Protein AF-A0A9D3C3K1-F1 (afdb_monomer_lite)

pLDDT: mean 83.76, std 21.01, range [31.55, 98.88]

Secondary structure (DSSP, 8-state):
---------------------HHHHHHHHHHHHHHHHHHHHHHHHHHHHHHHHHHHHHHHHHHHHHHHHHHHHHHHHHHHHHHHHHHHHHHHHHHHHHHHHHHHHHHHHHHHHHHHHHHHHHHHHHHHHHHHHHHHHHHHHHHHHHHHHHHHHHHHHHHHHHHHHHHHHHHHH-TT-HHHHHHHHHHHHHHHHHHHHHHHHHHHHHHHHHHHHHS----------------------------

Foldseek 3Di:
DDDDDDDDDDDDDDDDDVPPPVVVVVVVVVVVVVVVVVVVVVVVVVVVVVVVVVVVVVVVVVVVVVVVVVVVVVVVVVVVVVVVVVVVVVVVVVVVVVVVVVVVVVVVVVVVVVVVVVVVVVVVVVVVVVVVVVVVVVVVVVVVVVVVVVVVVVVVVVVVVVVVVVLVVVQVVDCCRPVNVVVVVVVVVVVVVVVVVVVVVVVVVVVVVVVVVVPDDDDDDDDDDDDDDDDDDDDDDDDDDDD

Radius of gyration: 91.56 Å; chains: 1; bounding box: 226×46×204 Å

Sequence (243 aa):
MSHLKKQADEKKEVPETPEFSLTKAVEDISQHGFAQAETLKEQEDTLSSLQATLSDVVKKREAVEGELRSKEREFLLCQGQMEHLEKQSKVLHDRCVSITMSKSELQGLIREEEENARKVKAKLDTYRSKMKAHREAVLFADSQTEAHKQLEEKKMQIQMLKQMKEQLKKDLEDPNGATQQMAKNEIDALKMKIFERKLSIAERREQLKAEYSKQAPRCHRQAPLLPGEQSPGPPQADAGGRL

Organism: Nothobranchius furzeri (NCBI:txid105023)

Structure (mmCIF, N/CA/C/O backbone):
data_AF-A0A9D3C3K1-F1
#
_entry.id   AF-A0A9D3C3K1-F1
#
loop_
_atom_site.group_PDB
_atom_site.id
_atom_site.type_symbol
_atom_site.label_atom_id
_atom_site.label_alt_id
_atom_site.label_comp_id
_atom_site.label_asym_id
_atom_site.label_entity_id
_atom_site.label_seq_id
_atom_site.pdbx_PDB_ins_code
_atom_site.Cartn_x
_atom_site.Cartn_y
_atom_site.Cartn_z
_atom_site.occupancy
_atom_site.B_iso_or_equiv
_atom_site.auth_seq_id
_atom_site.auth_comp_id
_atom_site.auth_asym_id
_atom_site.auth_atom_id
_atom_site.pdbx_PDB_model_num
ATOM 1 N N . MET A 1 1 ? -109.727 -17.273 77.104 1.00 42.69 1 MET A N 1
ATOM 2 C CA . MET A 1 1 ? -110.216 -18.543 77.667 1.00 42.69 1 MET A CA 1
ATOM 3 C C . MET A 1 1 ? -109.529 -18.732 79.011 1.00 42.69 1 MET A C 1
ATOM 5 O O . MET A 1 1 ? -108.313 -18.790 79.034 1.00 42.69 1 MET A O 1
ATOM 9 N N . SER A 1 2 ? -110.192 -18.466 80.142 1.00 41.59 2 SER A N 1
ATOM 10 C CA . SER A 1 2 ? -111.042 -19.444 80.855 1.00 41.59 2 SER A CA 1
ATOM 11 C C . SER A 1 2 ? -110.298 -20.772 81.054 1.00 41.59 2 SER A C 1
ATOM 13 O O . SER A 1 2 ? -109.915 -21.387 80.073 1.00 41.59 2 SER A O 1
ATOM 15 N N . HIS A 1 3 ? -110.091 -21.320 82.244 1.00 39.91 3 HIS A N 1
ATOM 16 C CA . HIS A 1 3 ? -110.637 -21.029 83.558 1.00 39.91 3 HIS A CA 1
ATOM 17 C C . HIS A 1 3 ? -109.892 -21.927 84.565 1.00 39.91 3 HIS A C 1
ATOM 19 O O . HIS A 1 3 ? -109.605 -23.073 84.252 1.00 39.91 3 HIS A O 1
ATOM 25 N N . LEU A 1 4 ? -109.675 -21.391 85.771 1.00 45.09 4 LEU A N 1
ATOM 26 C CA . LEU A 1 4 ? -109.992 -22.012 87.068 1.00 45.09 4 LEU A CA 1
ATOM 27 C C . LEU A 1 4 ? -109.362 -23.392 87.382 1.00 45.09 4 LEU A C 1
ATOM 29 O O . LEU A 1 4 ? -109.747 -24.403 86.818 1.00 45.09 4 LEU A O 1
ATOM 33 N N . LYS A 1 5 ? -108.465 -23.455 88.382 1.00 45.66 5 LYS A N 1
ATOM 34 C CA . LYS A 1 5 ? -108.785 -23.669 89.827 1.00 45.66 5 LYS A CA 1
ATOM 35 C C . LYS A 1 5 ? -108.421 -25.135 90.160 1.00 45.66 5 LYS A C 1
ATOM 37 O O . LYS A 1 5 ? -108.736 -26.017 89.384 1.00 45.66 5 LYS A O 1
ATOM 42 N N . LYS A 1 6 ? -107.759 -25.478 91.267 1.00 47.03 6 LYS A N 1
ATOM 43 C CA . LYS A 1 6 ? -108.168 -25.172 92.640 1.00 47.03 6 LYS A CA 1
ATOM 44 C C . LYS A 1 6 ? -107.174 -25.786 93.652 1.00 47.03 6 LYS A C 1
ATOM 46 O O . LYS A 1 6 ? -106.710 -26.888 93.409 1.00 47.03 6 LYS A O 1
ATOM 51 N N . GLN A 1 7 ? -107.015 -25.077 94.779 1.00 38.41 7 GLN A N 1
ATOM 52 C CA . GLN A 1 7 ? -106.726 -25.522 96.164 1.00 38.41 7 GLN A CA 1
ATOM 53 C C . GLN A 1 7 ? -105.412 -26.283 96.424 1.00 38.41 7 GLN A C 1
ATOM 55 O O . GLN A 1 7 ? -105.201 -27.356 95.886 1.00 38.41 7 GLN A O 1
ATOM 60 N N . ALA A 1 8 ? -104.438 -25.723 97.151 1.00 42.94 8 ALA A N 1
ATOM 61 C CA . ALA A 1 8 ? -104.435 -25.311 98.567 1.00 42.94 8 ALA A CA 1
ATOM 62 C C . ALA A 1 8 ? -104.622 -26.495 99.525 1.00 42.94 8 ALA A C 1
ATOM 64 O O . ALA A 1 8 ? -105.753 -26.908 99.766 1.00 42.94 8 ALA A O 1
ATOM 65 N N . ASP A 1 9 ? -103.512 -26.963 100.097 1.00 41.56 9 ASP A N 1
ATOM 66 C CA . ASP A 1 9 ? -103.500 -27.460 101.468 1.00 41.56 9 ASP A CA 1
ATOM 67 C C . ASP A 1 9 ? -102.152 -27.120 102.120 1.00 41.56 9 ASP A C 1
ATOM 69 O O . ASP A 1 9 ? -101.079 -27.344 101.557 1.00 41.56 9 ASP A O 1
ATOM 73 N N . GLU A 1 10 ? -102.245 -26.474 103.273 1.00 42.19 10 GLU A N 1
ATOM 74 C CA . GLU A 1 10 ? -101.167 -25.849 104.024 1.00 42.19 10 GLU A CA 1
ATOM 75 C C . GLU A 1 10 ? -100.937 -26.721 105.262 1.00 42.19 10 GLU A C 1
ATOM 77 O O . GLU A 1 10 ? -101.751 -26.740 106.185 1.00 42.19 10 GLU A O 1
ATOM 82 N N . LYS A 1 11 ? -99.823 -27.460 105.293 1.00 41.56 11 LYS A N 1
ATOM 83 C CA . LYS A 1 11 ? -99.272 -28.031 106.527 1.00 41.56 11 LYS A CA 1
ATOM 84 C C . LYS A 1 11 ? -97.899 -27.425 106.769 1.00 41.56 11 LYS A C 1
ATOM 86 O O . LYS A 1 11 ? -96.989 -27.541 105.957 1.00 41.56 11 LYS A O 1
ATOM 91 N N . LYS A 1 12 ? -97.818 -26.717 107.887 1.00 43.25 12 LYS A N 1
ATOM 92 C CA . LYS A 1 12 ? -96.718 -25.875 108.332 1.00 43.25 12 LYS A CA 1
ATOM 93 C C . LYS A 1 12 ? -95.810 -26.694 109.253 1.00 43.25 12 LYS A C 1
ATOM 95 O O . LYS A 1 12 ? -96.257 -27.064 110.332 1.00 43.25 12 LYS A O 1
ATOM 100 N N . GLU A 1 13 ? -94.561 -26.918 108.848 1.00 36.44 13 GLU A N 1
ATOM 101 C CA . GLU A 1 13 ? -93.429 -27.232 109.739 1.00 36.44 13 GLU A CA 1
ATOM 102 C C . GLU A 1 13 ? -92.099 -26.826 109.045 1.00 36.44 13 GLU A C 1
ATOM 104 O O . GLU A 1 13 ? -91.569 -27.541 108.210 1.00 36.44 13 GLU A O 1
ATOM 109 N N . VAL A 1 14 ? -91.709 -25.556 109.248 1.00 40.25 14 VAL A N 1
ATOM 110 C CA . VAL A 1 14 ? -90.368 -24.982 109.566 1.00 40.25 14 VAL A CA 1
ATOM 111 C C . VAL A 1 14 ? -89.099 -25.807 109.201 1.00 40.25 14 VAL A C 1
ATOM 113 O O . VAL A 1 14 ? -89.049 -26.969 109.578 1.00 40.25 14 VAL A O 1
ATOM 116 N N . PRO A 1 15 ? -87.955 -25.211 108.772 1.00 47.12 15 PRO A N 1
ATOM 117 C CA . PRO A 1 15 ? -87.681 -24.109 107.834 1.00 47.12 15 PRO A CA 1
ATOM 118 C C . PRO A 1 15 ? -86.502 -24.451 106.869 1.00 47.12 15 PRO A C 1
ATOM 120 O O . PRO A 1 15 ? -85.412 -24.768 107.322 1.00 47.12 15 PRO A O 1
ATOM 123 N N . GLU A 1 16 ? -86.611 -24.264 105.555 1.00 38.38 16 GLU A N 1
ATOM 124 C CA . GLU A 1 16 ? -85.397 -24.169 104.721 1.00 38.38 16 GLU A CA 1
ATOM 125 C C . GLU A 1 16 ? -85.409 -22.822 104.015 1.00 38.38 16 GLU A C 1
ATOM 127 O O . GLU A 1 16 ? -85.974 -22.615 102.942 1.00 38.38 16 GLU A O 1
ATOM 132 N N . THR A 1 17 ? -84.798 -21.855 104.699 1.00 40.69 17 THR A N 1
ATOM 133 C CA . THR A 1 17 ? -84.107 -20.747 104.043 1.00 40.69 17 THR A CA 1
ATOM 134 C C . THR A 1 17 ? -83.402 -21.279 102.794 1.00 40.69 17 THR A C 1
ATOM 136 O O . THR A 1 17 ? -82.886 -22.395 102.861 1.00 40.69 17 THR A O 1
ATOM 139 N N . PRO A 1 18 ? -83.298 -20.533 101.679 1.00 48.81 18 PRO A N 1
ATOM 140 C CA . PRO A 1 18 ? -82.234 -20.820 100.734 1.00 48.81 18 PRO A CA 1
ATOM 141 C C . PRO A 1 18 ? -80.937 -20.661 101.528 1.00 48.81 18 PRO A C 1
ATOM 143 O O . PRO A 1 18 ? -80.453 -19.547 101.732 1.00 48.81 18 PRO A O 1
ATOM 146 N N . GLU A 1 19 ? -80.453 -21.764 102.095 1.00 46.78 19 GLU A N 1
ATOM 147 C CA . GLU A 1 19 ? -79.167 -21.835 102.741 1.00 46.78 19 GLU A CA 1
ATOM 148 C C . GLU A 1 19 ? -78.198 -21.545 101.608 1.00 46.78 19 GLU A C 1
ATOM 150 O O . G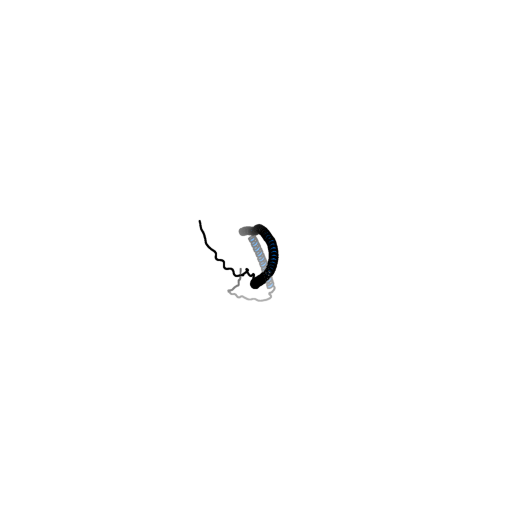LU A 1 19 ? -77.854 -22.405 100.796 1.00 46.78 19 GLU A O 1
ATOM 155 N N . PHE A 1 20 ? -77.778 -20.284 101.524 1.00 55.50 20 PHE A N 1
ATOM 156 C CA . PHE A 1 20 ? -76.442 -19.963 101.075 1.00 55.50 20 PHE A CA 1
ATOM 157 C C . PHE A 1 20 ? -75.505 -20.752 101.990 1.00 55.50 20 PHE A C 1
ATOM 159 O O . PHE A 1 20 ? -75.029 -20.261 103.011 1.00 55.50 20 PHE A O 1
ATOM 166 N N . SER A 1 21 ? -75.327 -22.029 101.655 1.00 68.81 21 SER A N 1
ATOM 167 C CA . SER A 1 21 ? -74.398 -22.913 102.316 1.00 68.81 21 SER A CA 1
ATOM 168 C C . SER A 1 21 ? -73.032 -22.362 101.968 1.00 68.81 21 SER A C 1
ATOM 170 O O . SER A 1 21 ? -72.590 -22.428 100.818 1.00 68.81 21 SER A O 1
ATOM 172 N N . LEU A 1 22 ? -72.405 -21.746 102.965 1.00 79.69 22 LEU A N 1
ATOM 173 C CA . LEU A 1 22 ? -71.093 -21.120 102.859 1.00 79.69 22 LEU A CA 1
ATOM 174 C C . LEU A 1 22 ? -70.098 -22.055 102.150 1.00 79.69 22 LEU A C 1
ATOM 176 O O . LEU A 1 22 ? -69.317 -21.619 101.315 1.00 79.69 22 LEU A O 1
ATOM 180 N N . THR A 1 23 ? -70.206 -23.355 102.423 1.00 82.31 23 THR A N 1
ATOM 181 C CA . THR A 1 23 ? -69.451 -24.448 101.809 1.00 82.31 23 THR A CA 1
ATOM 182 C C . THR A 1 23 ? -69.551 -24.487 100.284 1.00 82.31 23 THR A C 1
ATOM 184 O O . THR A 1 23 ? -68.516 -24.497 99.631 1.00 82.31 23 THR A O 1
ATOM 187 N N . LYS A 1 24 ? -70.755 -24.427 99.700 1.00 85.00 24 LYS A N 1
ATOM 188 C CA . LYS A 1 24 ? -70.936 -24.487 98.239 1.00 85.00 24 LYS A CA 1
ATOM 189 C C . LYS A 1 24 ? -70.407 -23.232 97.541 1.00 85.00 24 LYS A C 1
ATOM 191 O O . LYS A 1 24 ? -69.730 -23.330 96.527 1.00 85.00 24 LYS A O 1
ATOM 196 N N . ALA A 1 25 ? -70.658 -22.055 98.118 1.00 85.75 25 ALA A N 1
ATOM 197 C CA . ALA A 1 25 ? -70.127 -20.799 97.588 1.00 85.75 25 ALA A CA 1
ATOM 198 C C . ALA A 1 25 ? -68.588 -20.758 97.641 1.00 85.75 25 ALA A C 1
ATOM 200 O O . ALA A 1 25 ? -67.954 -20.275 96.709 1.00 85.75 25 ALA A O 1
ATOM 201 N N . VAL A 1 26 ? -67.979 -21.290 98.707 1.00 87.12 26 VAL A N 1
ATOM 202 C CA . VAL A 1 26 ? -66.517 -21.422 98.828 1.00 87.12 26 VAL A CA 1
ATOM 203 C C . VAL A 1 26 ? -65.955 -22.405 97.796 1.00 87.12 26 VAL A C 1
ATOM 205 O O . VAL A 1 26 ? -64.906 -22.136 97.214 1.00 87.12 26 VAL A O 1
ATOM 208 N N . GLU A 1 27 ? -66.648 -23.511 97.533 1.00 89.50 27 GLU A N 1
ATOM 209 C CA . GLU A 1 27 ? -66.246 -24.523 96.551 1.00 89.50 27 GLU A CA 1
ATOM 210 C C . GLU A 1 27 ? -66.324 -23.986 95.111 1.00 89.50 27 GLU A C 1
ATOM 212 O O . GLU A 1 27 ? -65.353 -24.107 94.364 1.00 89.50 27 GLU A O 1
ATOM 217 N N . ASP A 1 28 ? -67.407 -23.283 94.760 1.00 89.31 28 ASP A N 1
ATOM 218 C CA . ASP A 1 28 ? -67.570 -22.603 93.466 1.00 89.31 28 ASP A CA 1
ATOM 219 C C . ASP A 1 28 ? -66.501 -21.510 93.266 1.00 89.31 28 ASP A C 1
ATOM 221 O O . ASP A 1 28 ? -65.896 -21.415 92.196 1.00 89.31 28 ASP A O 1
ATOM 225 N N . ILE A 1 29 ? -66.206 -20.712 94.304 1.00 90.88 29 ILE A N 1
ATOM 226 C CA . ILE A 1 29 ? -65.121 -19.713 94.276 1.00 90.88 29 ILE A CA 1
ATOM 227 C C . ILE A 1 29 ? -63.758 -20.394 94.098 1.00 90.88 29 ILE A C 1
ATOM 229 O O . ILE A 1 29 ? -62.917 -19.890 93.354 1.00 90.88 29 ILE A O 1
ATOM 233 N N . SER A 1 30 ? -63.526 -21.537 94.749 1.00 90.38 30 SER A N 1
ATOM 234 C CA . SER A 1 30 ? -62.272 -22.284 94.632 1.00 90.38 30 SER A CA 1
ATOM 235 C C . SER A 1 30 ? -62.087 -22.877 93.234 1.00 90.38 30 SER A C 1
ATOM 237 O O . SER A 1 30 ? -61.010 -22.723 92.660 1.00 90.38 30 SER A O 1
ATOM 239 N N . GLN A 1 31 ? -63.127 -23.488 92.659 1.00 92.31 31 GLN A N 1
ATOM 240 C CA . GLN A 1 31 ? -63.105 -24.020 91.292 1.00 92.31 31 GLN A CA 1
ATOM 241 C C . GLN A 1 31 ? -62.931 -22.907 90.257 1.00 92.31 31 GLN A C 1
ATOM 243 O O . GLN A 1 31 ? -62.101 -23.029 89.357 1.00 92.31 31 GLN A O 1
ATOM 248 N N . HIS A 1 32 ? -63.657 -21.797 90.413 1.00 93.12 32 HIS A N 1
ATOM 249 C CA . HIS A 1 32 ? -63.494 -20.620 89.565 1.00 93.12 32 HIS A CA 1
ATOM 250 C C . HIS A 1 32 ? -62.070 -20.055 89.665 1.00 93.12 32 HIS A C 1
ATOM 252 O O . HIS A 1 32 ? -61.453 -19.756 88.646 1.00 93.12 32 HIS A O 1
ATOM 258 N N . GLY A 1 33 ? -61.524 -19.934 90.879 1.00 93.19 33 GLY A N 1
ATOM 259 C CA . GLY A 1 33 ? -60.149 -19.488 91.103 1.00 93.19 33 GLY A CA 1
ATOM 260 C C . GLY A 1 33 ? -59.118 -20.414 90.454 1.00 93.19 33 GLY A C 1
ATOM 261 O O . GLY A 1 33 ? -58.162 -19.933 89.851 1.00 93.19 33 GLY A O 1
ATOM 262 N N . PHE A 1 34 ? -59.341 -21.730 90.512 1.00 93.75 34 PHE A N 1
ATOM 263 C CA . PHE A 1 34 ? -58.481 -22.718 89.863 1.00 93.75 34 PHE A CA 1
ATOM 264 C C . PHE A 1 34 ? -58.540 -22.615 88.332 1.00 93.75 34 PHE A C 1
ATOM 266 O O . PHE A 1 34 ? -57.497 -22.504 87.693 1.00 93.75 34 PHE A O 1
ATOM 273 N N . ALA A 1 35 ? -59.740 -22.560 87.744 1.00 93.56 35 ALA A N 1
ATOM 274 C CA . ALA A 1 35 ? -59.921 -22.396 86.300 1.00 93.56 35 ALA A CA 1
ATOM 275 C C . ALA A 1 35 ? -59.304 -21.083 85.789 1.00 93.56 35 ALA A C 1
ATOM 277 O O . ALA A 1 35 ? -58.671 -21.047 84.734 1.00 93.56 35 ALA A O 1
ATOM 278 N N . GLN A 1 36 ? -59.434 -19.999 86.558 1.00 94.62 36 GLN A N 1
ATOM 279 C CA . GLN A 1 36 ? -58.833 -18.711 86.226 1.00 94.62 36 GLN A CA 1
ATOM 280 C C . GLN A 1 36 ? -57.299 -18.754 86.304 1.00 94.62 36 GLN A C 1
ATOM 282 O O . GLN A 1 36 ? -56.636 -18.175 85.445 1.00 94.62 36 GLN A O 1
ATOM 287 N N . ALA A 1 37 ? -56.730 -19.463 87.285 1.00 94.00 37 ALA A N 1
ATOM 288 C CA . ALA A 1 37 ? -55.286 -19.665 87.400 1.00 94.00 37 ALA A CA 1
ATOM 289 C C . ALA A 1 37 ? -54.721 -20.521 86.253 1.00 94.00 37 ALA A C 1
ATOM 291 O O . ALA A 1 37 ? -53.666 -20.194 85.713 1.00 94.00 37 ALA A O 1
ATOM 292 N N . GLU A 1 38 ? -55.431 -21.577 85.847 1.00 95.44 38 GLU A N 1
ATOM 293 C CA . GLU A 1 38 ? -55.057 -22.406 84.695 1.00 95.44 38 GLU A CA 1
ATOM 294 C C . GLU A 1 38 ? -55.117 -21.600 83.389 1.00 95.44 38 GLU A C 1
ATOM 296 O O . GLU A 1 38 ? -54.144 -21.574 82.638 1.00 95.44 38 GLU A O 1
ATOM 301 N N . THR A 1 39 ? -56.188 -20.826 83.186 1.00 96.38 39 THR A N 1
ATOM 302 C CA . THR A 1 39 ? -56.326 -19.932 82.022 1.00 96.38 39 THR A CA 1
ATOM 303 C C . THR A 1 39 ? -55.209 -18.881 81.976 1.00 96.38 39 THR A C 1
ATOM 305 O O . THR A 1 39 ? -54.659 -18.601 80.913 1.00 96.38 39 THR A O 1
ATOM 308 N N . LEU A 1 40 ? -54.846 -18.287 83.121 1.00 96.69 40 LEU A N 1
ATOM 309 C CA . LEU A 1 40 ? -53.734 -17.332 83.204 1.00 96.69 40 LEU A CA 1
ATOM 310 C C . LEU A 1 40 ? -52.397 -17.980 82.838 1.00 96.69 40 LEU A C 1
ATOM 312 O O . LEU A 1 40 ? -51.603 -17.368 82.128 1.00 96.69 40 LEU A O 1
ATOM 316 N N . LYS A 1 41 ? -52.164 -19.220 83.275 1.00 96.69 41 LYS A N 1
ATOM 317 C CA . LYS A 1 41 ? -50.954 -19.971 82.933 1.00 96.69 41 LYS A CA 1
ATOM 318 C C . LYS A 1 41 ? -50.871 -20.263 81.432 1.00 96.69 41 LYS A C 1
ATOM 320 O O . LYS A 1 41 ? -49.827 -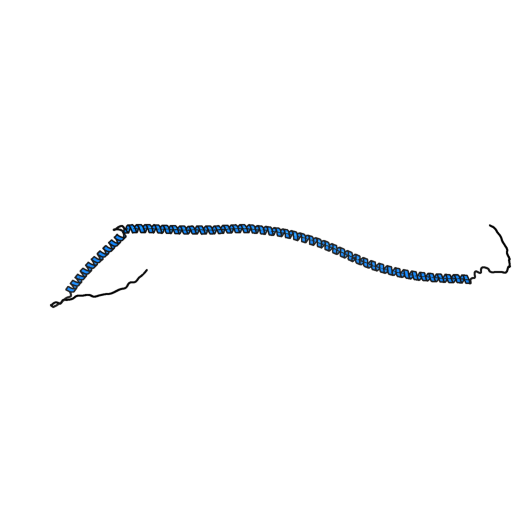20.041 80.828 1.00 96.69 41 LYS A O 1
ATOM 325 N N . GLU A 1 42 ? -51.970 -20.684 80.806 1.00 97.25 42 GLU A N 1
ATOM 326 C CA . GLU A 1 42 ? -52.030 -20.875 79.347 1.00 97.25 42 GLU A CA 1
ATOM 327 C C . GLU A 1 42 ? -51.769 -19.565 78.583 1.00 97.25 42 GLU A C 1
ATOM 329 O O . GLU A 1 42 ? -51.073 -19.541 77.563 1.00 97.25 42 GLU A O 1
ATOM 334 N N . GLN A 1 43 ? -52.291 -18.442 79.085 1.00 97.06 43 GLN A N 1
ATOM 335 C CA . GLN A 1 43 ? -52.011 -17.118 78.528 1.00 97.06 43 GLN A CA 1
ATOM 336 C C . GLN A 1 43 ? -50.533 -16.728 78.676 1.00 97.06 43 GLN A C 1
ATOM 338 O O . GLN A 1 43 ? -49.953 -16.153 77.756 1.00 97.06 43 GLN A O 1
ATOM 343 N N . GLU A 1 44 ? -49.896 -17.064 79.795 1.00 97.38 44 GLU A N 1
ATOM 344 C CA . GLU A 1 44 ? -48.470 -16.812 80.021 1.00 97.38 44 GLU A CA 1
ATOM 345 C C . GLU A 1 44 ? -47.578 -17.660 79.095 1.00 97.38 44 GLU A C 1
ATOM 347 O O . GLU A 1 44 ? -46.636 -17.140 78.484 1.00 97.38 44 GLU A O 1
ATOM 352 N N . ASP A 1 45 ? -47.918 -18.936 78.903 1.00 97.50 45 ASP A N 1
ATOM 353 C CA . ASP A 1 45 ? -47.219 -19.841 77.983 1.00 97.50 45 ASP A CA 1
ATOM 354 C C . ASP A 1 45 ? -47.359 -19.375 76.523 1.00 97.50 45 ASP A C 1
ATOM 356 O O . ASP A 1 45 ? -46.384 -19.342 75.761 1.00 97.50 45 ASP A O 1
ATOM 360 N N . THR A 1 46 ? -48.565 -18.955 76.124 1.00 97.69 46 THR A N 1
ATOM 361 C CA . THR A 1 46 ? -48.813 -18.418 74.776 1.00 97.69 46 THR A CA 1
ATOM 362 C C . THR A 1 46 ? -48.096 -17.089 74.548 1.00 97.69 46 THR A C 1
ATOM 364 O O . THR A 1 46 ? -47.484 -16.913 73.492 1.00 97.69 46 THR A O 1
ATOM 367 N N . LEU A 1 47 ? -48.084 -16.178 75.528 1.00 97.94 47 LEU A N 1
ATOM 368 C CA . LEU A 1 47 ? -47.305 -14.937 75.463 1.00 97.94 47 LEU A CA 1
ATOM 369 C C . LEU A 1 47 ? -45.807 -15.218 75.317 1.00 97.94 47 LEU A C 1
ATOM 371 O O . LEU A 1 47 ? -45.156 -14.627 74.454 1.00 97.94 47 LEU A O 1
ATOM 375 N N . SER A 1 48 ? -45.273 -16.160 76.096 1.00 97.88 48 SER A N 1
ATOM 376 C CA . SER A 1 48 ? -43.866 -16.568 76.026 1.00 97.88 48 SER A CA 1
ATOM 377 C C . SER A 1 48 ? -43.509 -17.143 74.651 1.00 97.88 48 SER A C 1
ATOM 379 O O . SER A 1 48 ? -42.484 -16.783 74.062 1.00 97.88 48 SER A O 1
ATOM 381 N N . SER A 1 49 ? -44.384 -17.985 74.090 1.00 98.25 49 SER A N 1
ATOM 382 C CA . SER A 1 49 ? -44.233 -18.539 72.740 1.00 98.25 49 SER A CA 1
ATOM 383 C C . SER A 1 49 ? -44.257 -17.452 71.660 1.00 98.25 49 SER A C 1
ATOM 385 O O . SER A 1 49 ? -43.376 -17.399 70.793 1.00 98.25 49 SER A O 1
ATOM 387 N N . LEU A 1 50 ? -45.214 -16.523 71.734 1.00 98.19 50 LEU A N 1
ATOM 388 C CA . LEU A 1 50 ? -45.310 -15.395 70.807 1.00 98.19 50 LEU A CA 1
ATOM 389 C C . LEU A 1 50 ? -44.078 -14.490 70.890 1.00 98.19 50 LEU A C 1
ATOM 391 O O . LEU A 1 50 ? -43.558 -14.075 69.854 1.00 98.19 50 LEU A O 1
ATOM 395 N N . GLN A 1 51 ? -43.565 -14.228 72.092 1.00 98.25 51 GLN A N 1
ATOM 396 C CA . GLN A 1 51 ? -42.371 -13.409 72.293 1.00 98.25 51 GLN A CA 1
ATOM 397 C C . GLN A 1 51 ? -41.115 -14.068 71.702 1.00 98.25 51 GLN A C 1
ATOM 399 O O . GLN A 1 51 ? -40.318 -13.393 71.042 1.00 98.25 51 GLN A O 1
ATOM 404 N N . ALA A 1 52 ? -40.956 -15.385 71.868 1.00 98.06 52 ALA A N 1
ATOM 405 C CA . ALA A 1 52 ? -39.870 -16.140 71.243 1.00 98.06 52 ALA A CA 1
ATOM 406 C C . ALA A 1 52 ? -39.965 -16.107 69.708 1.00 98.06 52 ALA A C 1
ATOM 408 O O . ALA A 1 52 ? -38.970 -15.848 69.026 1.00 98.06 52 ALA A O 1
ATOM 409 N N . THR A 1 53 ? -41.173 -16.294 69.170 1.00 98.31 53 THR A N 1
ATOM 410 C CA . THR A 1 53 ? -41.431 -16.272 67.723 1.00 98.31 53 THR A CA 1
ATOM 411 C C . THR A 1 53 ? -41.153 -14.890 67.133 1.00 98.31 53 THR A C 1
ATOM 413 O O . THR A 1 53 ? -40.489 -14.772 66.105 1.00 98.31 53 THR A O 1
ATOM 416 N N . LEU A 1 54 ? -41.596 -13.826 67.808 1.00 98.38 54 LEU A N 1
ATOM 417 C CA . LEU A 1 54 ? -41.321 -12.450 67.403 1.00 98.38 54 LEU A CA 1
ATOM 418 C C . LEU A 1 54 ? -39.814 -12.162 67.407 1.00 98.38 54 LEU A C 1
ATOM 420 O O . LEU A 1 54 ? -39.307 -11.567 66.459 1.00 98.38 54 LEU A O 1
ATOM 424 N N . SER A 1 55 ? -39.086 -12.621 68.432 1.00 98.38 55 SER A N 1
ATOM 425 C CA . SER A 1 55 ? -37.628 -12.463 68.495 1.00 98.38 55 SER A CA 1
ATOM 426 C C . SER A 1 55 ? -36.917 -13.160 67.330 1.00 98.38 55 SER A C 1
ATOM 428 O O . SER A 1 55 ? -36.012 -12.581 66.728 1.00 98.38 55 SER A O 1
ATOM 430 N N . ASP A 1 56 ? -37.333 -14.379 66.979 1.00 98.44 56 ASP A N 1
ATOM 431 C CA . ASP A 1 56 ? -36.778 -15.121 65.843 1.00 98.44 56 ASP A CA 1
ATOM 432 C C . ASP A 1 56 ? -37.065 -14.425 64.501 1.00 98.44 56 ASP A C 1
ATOM 434 O O . ASP A 1 56 ? -36.164 -14.251 63.679 1.00 98.44 56 ASP A O 1
ATOM 438 N N . VAL A 1 57 ? -38.294 -13.938 64.301 1.00 98.44 57 VAL A N 1
ATOM 439 C CA . VAL A 1 57 ? -38.670 -13.178 63.098 1.00 98.44 57 VAL A CA 1
ATOM 440 C C . VAL A 1 57 ? -37.855 -11.889 62.971 1.00 98.44 57 VAL A C 1
ATOM 442 O O . VAL A 1 57 ? -37.394 -11.573 61.874 1.00 98.44 57 VAL A O 1
ATOM 445 N N . VAL A 1 58 ? -37.625 -11.164 64.072 1.00 98.44 58 VAL A N 1
ATOM 446 C CA . VAL A 1 58 ? -36.785 -9.954 64.070 1.00 98.44 58 VAL A CA 1
ATOM 447 C C . VAL A 1 58 ? -35.348 -10.285 63.658 1.00 98.44 58 VAL A C 1
ATOM 449 O O . VAL A 1 58 ? -34.822 -9.637 62.755 1.00 98.44 58 VAL A O 1
ATOM 452 N N . LYS A 1 59 ? -34.741 -11.340 64.218 1.00 98.44 59 LYS A N 1
ATOM 453 C CA . LYS A 1 59 ? -33.382 -11.774 63.838 1.00 98.44 59 LYS A CA 1
ATOM 454 C C . LYS A 1 59 ? -33.287 -12.158 62.361 1.00 98.44 59 LYS A C 1
ATOM 456 O O . LYS A 1 59 ? -32.345 -11.770 61.675 1.00 98.44 59 LYS A O 1
ATOM 461 N N . LYS A 1 60 ? -34.277 -12.895 61.849 1.00 98.56 60 LYS A N 1
ATOM 462 C CA . LYS A 1 60 ? -34.346 -13.267 60.427 1.00 98.56 60 LYS A CA 1
ATOM 463 C C . LYS A 1 60 ? -34.503 -12.042 59.528 1.00 98.56 60 LYS A C 1
ATOM 465 O O . LYS A 1 60 ? -33.837 -11.962 58.500 1.00 98.56 60 LYS A O 1
ATOM 470 N N . ARG A 1 61 ? -35.335 -11.071 59.921 1.00 98.38 61 ARG A N 1
ATOM 471 C CA . ARG A 1 61 ? -35.493 -9.795 59.206 1.00 98.38 61 ARG A CA 1
ATOM 472 C C . ARG A 1 61 ? -34.163 -9.048 59.121 1.00 98.38 61 ARG A C 1
ATOM 474 O O . ARG A 1 61 ? -33.805 -8.606 58.037 1.00 98.38 61 ARG A O 1
ATOM 481 N N . GLU A 1 62 ? -33.444 -8.915 60.233 1.00 98.50 62 GLU A N 1
ATOM 482 C CA . GLU A 1 62 ? -32.141 -8.238 60.273 1.00 98.50 62 GLU A CA 1
ATOM 483 C C . GLU A 1 62 ? -31.102 -8.935 59.383 1.00 98.50 62 GLU A C 1
ATOM 485 O O . GLU A 1 62 ? -30.377 -8.262 58.650 1.00 98.50 62 GLU A O 1
ATOM 490 N N . ALA A 1 63 ? -31.071 -10.273 59.384 1.00 98.50 63 ALA A N 1
ATOM 491 C CA . ALA A 1 63 ? -30.190 -11.047 58.511 1.00 98.50 63 ALA A CA 1
ATOM 492 C C . ALA A 1 63 ? -30.490 -10.800 57.021 1.00 98.50 63 ALA A C 1
ATOM 494 O O . ALA A 1 63 ? -29.589 -10.444 56.261 1.00 98.50 63 ALA A O 1
ATOM 495 N N . VAL A 1 64 ? -31.763 -10.901 56.619 1.00 98.62 64 VAL A N 1
ATOM 496 C CA . VAL A 1 64 ? -32.195 -10.648 55.233 1.00 98.62 64 VAL A CA 1
ATOM 497 C C . VAL A 1 64 ? -31.931 -9.197 54.821 1.00 98.62 64 VAL A C 1
ATOM 499 O O . VAL A 1 64 ? -31.489 -8.943 53.703 1.00 98.62 64 VAL A O 1
ATOM 502 N N . GLU A 1 65 ? -32.156 -8.231 55.714 1.00 98.56 65 GLU A N 1
ATOM 503 C CA . GLU A 1 65 ? -31.864 -6.819 55.452 1.00 98.56 65 GLU A CA 1
ATOM 504 C C . GLU A 1 65 ? -30.357 -6.587 55.233 1.00 98.56 65 GLU A C 1
ATOM 506 O O . GLU A 1 65 ? -29.962 -5.843 54.332 1.00 98.56 65 GLU A O 1
ATOM 511 N N . GLY A 1 66 ? -29.503 -7.255 56.014 1.00 98.56 66 GLY A N 1
ATOM 512 C CA . GLY A 1 66 ? -28.052 -7.224 55.837 1.00 98.56 66 GLY A CA 1
ATOM 513 C C . GLY A 1 66 ? -27.601 -7.799 54.491 1.00 98.56 66 GLY A C 1
ATOM 514 O O . GLY A 1 66 ? -26.794 -7.175 53.793 1.00 98.56 66 GLY A O 1
ATOM 515 N N . GLU A 1 67 ? -28.150 -8.951 54.101 1.00 98.62 67 GLU A N 1
ATOM 516 C CA . GLU A 1 67 ? -27.881 -9.588 52.806 1.00 98.62 67 GLU A CA 1
ATOM 517 C C . GLU A 1 67 ? -28.337 -8.716 51.633 1.00 98.62 67 GLU A C 1
ATOM 519 O O . GLU A 1 67 ? -27.563 -8.497 50.696 1.00 98.62 67 GLU A O 1
ATOM 524 N N . LEU A 1 68 ? -29.547 -8.148 51.711 1.00 98.62 68 LEU A N 1
ATOM 525 C CA . LEU A 1 68 ? -30.080 -7.238 50.698 1.00 98.62 68 LEU A CA 1
ATOM 526 C C . LEU A 1 68 ? -29.159 -6.029 50.511 1.00 98.62 68 LEU A C 1
ATOM 528 O O . LEU A 1 68 ? -28.730 -5.753 49.393 1.00 98.62 68 LEU A O 1
ATOM 532 N N . ARG A 1 69 ? -28.758 -5.375 51.610 1.00 98.69 69 ARG A N 1
ATOM 533 C CA . ARG A 1 69 ? -27.819 -4.242 51.564 1.00 98.69 69 ARG A CA 1
ATOM 534 C C . ARG A 1 69 ? -26.464 -4.635 50.968 1.00 98.69 69 ARG A C 1
ATOM 536 O O . ARG A 1 69 ? -25.804 -3.799 50.354 1.00 98.69 69 ARG A O 1
ATOM 543 N N . SER A 1 70 ? -26.005 -5.875 51.159 1.00 98.62 70 SER A N 1
ATOM 544 C CA . SER A 1 70 ? -24.778 -6.364 50.514 1.00 98.62 70 SER A CA 1
ATOM 545 C C . SER A 1 70 ? -24.955 -6.517 49.008 1.00 98.62 70 SER A C 1
ATOM 547 O O . SER A 1 70 ? -24.117 -6.042 48.240 1.00 98.62 70 SER A O 1
ATOM 549 N N . LYS A 1 71 ? -26.070 -7.113 48.580 1.00 98.69 71 LYS A N 1
ATOM 550 C CA . LYS A 1 71 ? -26.388 -7.309 47.163 1.00 98.69 71 LYS A CA 1
ATOM 551 C C . LYS A 1 71 ? -26.614 -5.994 46.425 1.00 98.69 71 LYS A C 1
ATOM 553 O O . LYS A 1 71 ? -26.151 -5.855 45.299 1.00 98.69 71 LYS A O 1
ATOM 558 N N . GLU A 1 72 ? -27.232 -5.008 47.067 1.00 98.69 72 GLU A N 1
ATOM 559 C CA . GLU A 1 72 ? -27.369 -3.654 46.519 1.00 98.69 72 GLU A CA 1
ATOM 560 C C . GLU A 1 72 ? -26.004 -3.007 46.245 1.00 98.69 72 GLU A C 1
ATOM 562 O O . GLU A 1 72 ? -25.797 -2.419 45.184 1.00 98.69 72 GLU A O 1
ATOM 567 N N . ARG A 1 73 ? -25.034 -3.157 47.159 1.00 98.62 73 ARG A N 1
ATOM 568 C CA . ARG A 1 73 ? -23.667 -2.646 46.949 1.00 98.62 73 ARG A CA 1
ATOM 569 C C . ARG A 1 73 ? -22.952 -3.357 45.801 1.00 98.62 73 ARG A C 1
ATOM 571 O O . ARG A 1 73 ? -22.299 -2.694 44.998 1.00 98.62 73 ARG A O 1
ATOM 578 N N . GLU A 1 74 ? -23.077 -4.681 45.716 1.00 98.69 74 GLU A N 1
ATOM 579 C CA . GLU A 1 74 ? -22.534 -5.469 44.600 1.00 98.69 74 GLU A CA 1
ATOM 580 C C . GLU A 1 74 ? -23.144 -5.026 43.263 1.00 98.69 74 GLU A C 1
ATOM 582 O O . GLU A 1 74 ? -22.413 -4.796 42.300 1.00 98.69 74 GLU A O 1
ATOM 587 N N . PHE A 1 75 ? -24.464 -4.829 43.217 1.00 98.62 75 PHE A N 1
ATOM 588 C CA . PHE A 1 75 ? -25.172 -4.368 42.024 1.00 98.62 75 PHE A CA 1
ATOM 589 C C . PHE A 1 75 ? -24.662 -3.005 41.544 1.00 98.62 75 PHE A C 1
ATOM 591 O O . PHE A 1 75 ? -24.328 -2.856 40.369 1.00 98.62 75 PHE A O 1
ATOM 598 N N . LEU A 1 76 ? -24.534 -2.029 42.450 1.00 98.62 76 LEU A N 1
ATOM 599 C CA . LEU A 1 76 ? -24.025 -0.695 42.112 1.00 98.62 76 LEU A CA 1
ATOM 600 C C . LEU A 1 76 ? -22.582 -0.740 41.589 1.00 98.62 76 LEU A C 1
ATOM 602 O O . LEU A 1 76 ? -22.241 -0.020 40.648 1.00 98.62 76 LEU A O 1
ATOM 606 N N . LEU A 1 77 ? -21.736 -1.605 42.158 1.00 98.69 77 LEU A N 1
ATOM 607 C CA . LEU A 1 77 ? -20.371 -1.805 41.669 1.00 98.69 77 LEU A CA 1
ATOM 608 C C . LEU A 1 77 ? -20.369 -2.377 40.245 1.00 98.69 77 LEU A C 1
ATOM 610 O O . LEU A 1 77 ? -19.675 -1.851 39.372 1.00 98.69 77 LEU A O 1
ATOM 614 N N . CYS A 1 78 ? -21.158 -3.426 40.001 1.00 98.62 78 CYS A N 1
ATOM 615 C CA . CYS A 1 78 ? -21.286 -4.031 38.678 1.00 98.62 78 CYS A CA 1
ATOM 616 C C . CYS A 1 78 ? -21.827 -3.032 37.648 1.00 98.62 78 CYS A C 1
ATOM 618 O O . CYS A 1 78 ? -21.307 -2.965 36.536 1.00 98.62 78 CYS A O 1
ATOM 620 N N . GLN A 1 79 ? -22.811 -2.212 38.020 1.00 98.62 79 GLN A N 1
ATOM 621 C CA . GLN A 1 79 ? -23.353 -1.173 37.149 1.00 98.62 79 GLN A CA 1
ATOM 622 C C . GLN A 1 79 ? -22.271 -0.165 36.732 1.00 98.62 79 GLN A C 1
ATOM 624 O O . GLN A 1 79 ? -22.104 0.101 35.541 1.00 98.62 79 GLN A O 1
ATOM 629 N N . GLY A 1 80 ? -21.465 0.325 37.679 1.00 98.62 80 GLY A N 1
ATOM 630 C CA . GLY A 1 80 ? -20.354 1.230 37.368 1.00 98.62 80 GLY A CA 1
ATOM 631 C C . GLY A 1 80 ? -19.297 0.598 36.452 1.00 98.62 80 GLY A C 1
ATOM 632 O O . GLY A 1 80 ? -18.787 1.254 35.540 1.00 98.62 80 GLY A O 1
ATOM 633 N N . GLN A 1 81 ? -18.993 -0.690 36.644 1.00 98.69 81 GLN A N 1
ATOM 634 C CA . GLN A 1 81 ? -18.084 -1.433 35.764 1.00 98.69 81 GLN A CA 1
ATOM 635 C C . GLN A 1 81 ? -18.646 -1.573 34.344 1.00 98.69 81 GLN A C 1
ATOM 637 O O . GLN A 1 81 ? -17.910 -1.371 33.378 1.00 98.69 81 GLN A O 1
ATOM 642 N N . MET A 1 82 ? -19.942 -1.867 34.205 1.00 98.69 82 MET A N 1
ATOM 643 C CA . MET A 1 82 ? -20.607 -1.944 32.902 1.00 98.69 82 MET A CA 1
ATOM 644 C C . MET A 1 82 ? -20.558 -0.605 32.162 1.00 98.69 82 MET A C 1
ATOM 646 O O . MET A 1 82 ? -20.155 -0.569 31.001 1.00 98.69 82 MET A O 1
ATOM 650 N N . GLU A 1 83 ? -20.886 0.500 32.834 1.00 98.69 83 GLU A N 1
ATOM 651 C CA . GLU A 1 83 ? -20.829 1.842 32.240 1.00 98.69 83 GLU A CA 1
ATOM 652 C C . GLU A 1 83 ? -19.407 2.226 31.809 1.00 98.69 83 GLU A C 1
ATOM 654 O O . GLU A 1 83 ? -19.205 2.857 30.766 1.00 98.69 83 GLU A O 1
ATOM 659 N N . HIS A 1 84 ? -18.398 1.853 32.601 1.00 98.62 84 HIS A N 1
ATOM 660 C CA . HIS A 1 84 ? -17.000 2.085 32.249 1.00 98.62 84 HIS A CA 1
ATOM 661 C C . HIS A 1 84 ? -16.589 1.297 30.998 1.00 98.62 84 HIS A C 1
ATOM 663 O O . HIS A 1 84 ? -16.017 1.874 30.069 1.00 98.62 84 HIS A O 1
ATOM 669 N N . LEU A 1 85 ? -16.922 0.004 30.947 1.00 98.75 85 LEU A N 1
ATOM 670 C CA . LEU A 1 85 ? -16.636 -0.854 29.797 1.00 98.75 85 LEU A CA 1
ATOM 671 C C . LEU A 1 85 ? -17.368 -0.385 28.537 1.00 98.75 85 LEU A C 1
ATOM 673 O O . LEU A 1 85 ? -16.787 -0.399 27.454 1.00 98.75 85 LEU A O 1
ATOM 677 N N . GLU A 1 86 ? -18.607 0.089 28.662 1.00 98.69 86 GLU A N 1
ATOM 678 C CA . GLU A 1 86 ? -19.360 0.642 27.537 1.00 98.69 86 GLU A CA 1
ATOM 679 C C . GLU A 1 86 ? -18.673 1.891 26.964 1.00 98.69 86 GLU A C 1
ATOM 681 O O . GLU A 1 86 ? -18.490 2.007 25.749 1.00 98.69 86 GLU A O 1
ATOM 686 N N . LYS A 1 87 ? -18.221 2.810 27.828 1.00 98.75 87 LYS A N 1
ATOM 687 C CA . LYS A 1 87 ? -17.453 3.995 27.409 1.00 98.75 87 LYS A CA 1
ATOM 688 C C . LYS A 1 87 ? -16.153 3.595 26.712 1.00 98.75 87 LYS A C 1
ATOM 690 O O . LYS A 1 87 ? -15.837 4.134 25.653 1.00 98.75 87 LYS A O 1
ATOM 695 N N . GLN A 1 88 ? -15.419 2.630 27.268 1.00 98.69 88 GLN A N 1
ATOM 696 C CA . GLN A 1 88 ? -14.183 2.132 26.664 1.00 98.69 88 GLN A CA 1
ATOM 697 C C . GLN A 1 88 ? -14.440 1.474 25.301 1.00 98.69 88 GLN A C 1
ATOM 699 O O . GLN A 1 88 ? -13.684 1.702 24.356 1.00 98.69 88 GLN A O 1
ATOM 704 N N . SER A 1 89 ? -15.520 0.701 25.178 1.00 98.62 89 SER A N 1
ATOM 705 C CA . SER A 1 89 ? -15.932 0.062 23.927 1.00 98.62 89 SER A CA 1
ATOM 706 C C . SER A 1 89 ? -16.212 1.093 22.833 1.00 98.62 89 SER A C 1
ATOM 708 O O . SER A 1 89 ? -15.696 0.950 21.726 1.00 98.62 89 SER A O 1
ATOM 710 N N . LYS A 1 90 ? -16.930 2.179 23.156 1.00 98.75 90 LYS A N 1
ATOM 711 C CA . LYS A 1 90 ? -17.190 3.289 22.222 1.00 98.75 90 LYS A CA 1
ATOM 712 C C . LYS A 1 90 ? -15.894 3.939 21.734 1.00 98.75 90 LYS A C 1
ATOM 714 O O . LYS A 1 90 ? -15.679 4.036 20.532 1.00 98.75 90 LYS A O 1
ATOM 719 N N . VAL A 1 91 ? -14.978 4.273 22.646 1.00 98.69 91 VAL A N 1
ATOM 720 C CA . VAL A 1 91 ? -13.673 4.865 22.287 1.00 98.69 91 VAL A CA 1
ATOM 721 C C . VAL A 1 91 ? -12.859 3.941 21.373 1.00 98.69 91 VAL A C 1
ATOM 723 O O . VAL A 1 91 ? -12.248 4.394 20.403 1.00 98.69 91 VAL A O 1
ATOM 726 N N . LEU A 1 92 ? -12.835 2.637 21.666 1.00 98.75 92 LEU A N 1
ATOM 727 C CA . LEU A 1 92 ? -12.142 1.661 20.825 1.00 98.75 92 LEU A CA 1
ATOM 728 C C . LEU A 1 92 ? -12.800 1.528 19.449 1.00 98.75 92 LEU A C 1
ATOM 730 O O . LEU A 1 92 ? -12.090 1.456 18.447 1.00 98.75 92 LEU A O 1
ATOM 734 N N . HIS A 1 93 ? -14.131 1.535 19.393 1.00 98.81 93 HIS A N 1
ATOM 735 C CA . HIS A 1 93 ? -14.878 1.491 18.144 1.00 98.81 93 HIS A CA 1
ATOM 736 C C . HIS A 1 93 ? -14.563 2.699 17.254 1.00 98.81 93 HIS A C 1
ATOM 738 O O . HIS A 1 93 ? -14.165 2.515 16.102 1.00 98.81 93 HIS A O 1
ATOM 744 N N . ASP A 1 94 ? -14.628 3.914 17.800 1.00 98.75 94 ASP A N 1
ATOM 745 C CA . ASP A 1 94 ? -14.312 5.149 17.072 1.00 98.75 94 ASP A CA 1
ATOM 746 C C . ASP A 1 94 ? -12.875 5.126 16.531 1.00 98.75 94 ASP A C 1
ATOM 748 O O . ASP A 1 94 ? -12.611 5.482 15.378 1.00 98.75 94 ASP A O 1
ATOM 752 N N . ARG A 1 95 ? -11.931 4.615 17.333 1.00 98.75 95 ARG A N 1
ATOM 753 C CA . ARG A 1 95 ? -10.543 4.423 16.903 1.00 98.75 95 ARG A CA 1
ATOM 754 C C . ARG A 1 95 ? -10.431 3.416 15.756 1.00 98.75 95 ARG A C 1
ATOM 756 O O . ARG A 1 95 ? -9.686 3.664 14.809 1.00 98.75 95 ARG A O 1
ATOM 763 N N . CYS A 1 96 ? -11.150 2.296 15.809 1.00 98.75 96 CYS A N 1
ATOM 764 C CA . CYS A 1 96 ? -11.178 1.316 14.722 1.00 98.75 96 CYS A CA 1
ATOM 765 C C . CYS A 1 96 ? -11.736 1.913 13.423 1.00 98.75 96 CYS A C 1
ATOM 767 O O . CYS A 1 96 ? -11.171 1.671 12.352 1.00 98.75 96 CYS A O 1
ATOM 769 N N . VAL A 1 97 ? -12.798 2.718 13.509 1.00 98.81 97 VAL A N 1
ATOM 770 C CA . VAL A 1 97 ? -13.371 3.427 12.355 1.00 98.81 97 VAL A CA 1
ATOM 771 C C . VAL A 1 97 ? -12.347 4.399 11.766 1.00 98.81 97 VAL A C 1
ATOM 773 O O . VAL A 1 97 ? -12.058 4.325 10.572 1.00 98.81 97 VAL A O 1
ATOM 776 N N . SER A 1 98 ? -11.715 5.230 12.601 1.00 98.81 98 SER A N 1
ATOM 777 C CA . SER A 1 98 ? -10.683 6.184 12.170 1.00 98.81 98 SER A CA 1
ATOM 778 C C . SER A 1 98 ? -9.493 5.500 11.481 1.00 98.81 98 SER A C 1
ATOM 780 O O . SER A 1 98 ? -9.087 5.907 10.390 1.00 98.81 98 SER A O 1
ATOM 782 N N . ILE A 1 99 ? -8.978 4.405 12.054 1.00 98.81 99 ILE A N 1
ATOM 783 C CA . ILE A 1 99 ? -7.894 3.616 11.444 1.00 98.81 99 ILE A CA 1
ATOM 784 C C . ILE A 1 99 ? -8.330 3.039 10.091 1.00 98.81 99 ILE A C 1
ATOM 786 O O . ILE A 1 99 ? -7.550 3.032 9.140 1.00 98.81 99 ILE A O 1
ATOM 790 N N . THR A 1 100 ? -9.572 2.565 9.983 1.00 98.81 100 THR A N 1
ATOM 791 C CA . THR A 1 100 ? -10.102 1.985 8.740 1.00 98.81 100 THR A CA 1
ATOM 792 C C . THR A 1 100 ? -10.233 3.033 7.635 1.00 98.81 100 THR A C 1
ATOM 794 O O . THR A 1 100 ? -9.889 2.755 6.482 1.00 98.81 100 THR A O 1
ATOM 797 N N . MET A 1 101 ? -10.668 4.248 7.978 1.00 98.69 101 MET A N 1
ATOM 798 C CA . MET A 1 101 ? -10.713 5.373 7.041 1.00 98.69 101 MET A CA 1
ATOM 799 C C . MET A 1 101 ? -9.309 5.745 6.559 1.00 98.69 101 MET A C 1
ATOM 801 O O . MET A 1 101 ? -9.051 5.697 5.358 1.00 98.69 101 MET A O 1
ATOM 805 N N . SER A 1 102 ? -8.373 5.980 7.484 1.00 98.69 102 SER A N 1
ATOM 806 C CA . SER A 1 102 ? -6.983 6.318 7.148 1.00 98.69 102 SER A CA 1
ATOM 807 C C . SER A 1 102 ? -6.308 5.234 6.297 1.00 98.69 102 SER A C 1
ATOM 809 O O . SER A 1 102 ? -5.630 5.530 5.313 1.00 98.69 102 SER A O 1
ATOM 811 N N . LYS A 1 103 ? -6.550 3.951 6.597 1.00 98.69 103 LYS A N 1
ATOM 812 C CA . LYS A 1 103 ? -6.083 2.833 5.764 1.00 98.69 103 LYS A CA 1
ATOM 813 C C . LYS A 1 103 ? -6.617 2.926 4.332 1.00 98.69 103 LYS A C 1
ATOM 815 O O . LYS A 1 103 ? -5.871 2.668 3.391 1.00 98.69 103 LYS A O 1
ATOM 820 N N . SER A 1 104 ? -7.894 3.258 4.167 1.00 98.69 104 SER A N 1
ATOM 821 C CA . SER A 1 104 ? -8.536 3.356 2.852 1.00 98.69 104 SER A CA 1
ATOM 822 C C . SER A 1 104 ? -7.989 4.536 2.042 1.00 98.69 104 SER A C 1
ATOM 824 O O . SER A 1 104 ? -7.751 4.393 0.842 1.00 98.69 104 SER A O 1
ATOM 826 N N . GLU A 1 105 ? -7.718 5.664 2.702 1.00 98.81 105 GLU A N 1
ATOM 827 C CA . GLU A 1 105 ? -7.054 6.834 2.112 1.00 98.81 105 GLU A CA 1
ATOM 828 C C . GLU A 1 105 ? -5.637 6.492 1.637 1.00 98.81 105 GLU A C 1
ATOM 830 O O . GLU A 1 105 ? -5.304 6.711 0.472 1.00 98.81 105 GLU A O 1
ATOM 835 N N . LEU A 1 106 ? -4.829 5.863 2.498 1.00 98.81 106 LEU A N 1
ATOM 836 C CA . LEU A 1 106 ? -3.474 5.425 2.149 1.00 98.81 106 LEU A CA 1
ATOM 837 C C . LEU A 1 106 ? -3.474 4.439 0.976 1.00 98.81 106 LEU A C 1
ATOM 839 O O . LEU A 1 106 ? -2.646 4.548 0.075 1.00 98.81 106 LEU A O 1
ATOM 843 N N . GLN A 1 107 ? -4.422 3.501 0.941 1.00 98.81 107 GLN A N 1
ATOM 844 C CA . GLN A 1 107 ? -4.591 2.605 -0.204 1.00 98.81 107 GLN A CA 1
ATOM 845 C C . GLN A 1 107 ? -4.943 3.358 -1.495 1.00 98.81 107 GLN A C 1
ATOM 847 O O . GLN A 1 107 ? -4.543 2.925 -2.574 1.00 98.81 107 GLN A O 1
ATOM 852 N N . GLY A 1 108 ? -5.691 4.462 -1.405 1.00 98.69 108 GLY A N 1
ATOM 853 C CA . GLY A 1 108 ? -5.952 5.355 -2.534 1.00 98.69 108 GLY A CA 1
ATOM 854 C C . GLY A 1 108 ? -4.671 5.986 -3.071 1.00 98.69 108 GLY A C 1
ATOM 855 O O . GLY A 1 108 ? -4.377 5.838 -4.256 1.00 98.69 108 GLY A O 1
ATOM 856 N N . LEU A 1 109 ? -3.880 6.593 -2.184 1.00 98.88 109 LEU A N 1
ATOM 857 C CA . LEU A 1 109 ? -2.613 7.245 -2.533 1.00 98.88 109 LEU A CA 1
ATOM 858 C C . LEU A 1 109 ? -1.601 6.268 -3.148 1.00 98.88 109 LEU A C 1
ATOM 860 O O . LEU A 1 109 ? -0.958 6.590 -4.142 1.00 98.88 109 LEU A O 1
ATOM 864 N N . ILE A 1 110 ? -1.495 5.049 -2.606 1.00 98.81 110 ILE A N 1
ATOM 865 C CA . ILE A 1 110 ? -0.620 4.005 -3.167 1.00 98.81 110 ILE A CA 1
ATOM 866 C C . ILE A 1 110 ? -1.026 3.677 -4.607 1.00 98.81 110 ILE A C 1
ATOM 868 O O . ILE A 1 110 ? -0.172 3.642 -5.489 1.00 98.81 110 ILE A O 1
ATOM 872 N N . ARG A 1 111 ? -2.325 3.472 -4.869 1.00 98.81 111 ARG A N 1
ATOM 873 C CA . ARG A 1 111 ? -2.813 3.152 -6.221 1.00 98.81 111 ARG A CA 1
ATOM 874 C C . ARG A 1 111 ? -2.528 4.270 -7.222 1.00 98.81 111 ARG A C 1
ATOM 876 O O . ARG A 1 111 ? -2.171 3.980 -8.364 1.00 98.81 111 ARG A O 1
ATOM 883 N N . GLU A 1 112 ? -2.696 5.523 -6.807 1.00 98.81 112 GLU A N 1
ATOM 884 C CA . GLU A 1 112 ? -2.398 6.689 -7.640 1.00 98.81 112 GLU A CA 1
ATOM 885 C C . GLU A 1 112 ? -0.907 6.748 -7.999 1.00 98.81 112 GLU A C 1
ATOM 887 O O . GLU A 1 112 ? -0.552 6.861 -9.176 1.00 98.81 112 GLU A O 1
ATOM 892 N N . GLU A 1 113 ? -0.028 6.584 -7.010 1.00 98.81 113 GLU A N 1
ATOM 893 C CA . GLU A 1 113 ? 1.417 6.609 -7.236 1.00 98.81 113 GLU A CA 1
ATOM 894 C C . GLU A 1 113 ? 1.881 5.434 -8.113 1.00 98.81 113 GLU A C 1
ATOM 896 O O . GLU A 1 113 ? 2.687 5.609 -9.029 1.00 98.81 113 GLU A O 1
ATOM 901 N N . GLU A 1 114 ? 1.312 4.239 -7.931 1.00 98.75 114 GLU A N 1
ATOM 902 C CA . GLU A 1 114 ? 1.565 3.085 -8.802 1.00 98.75 114 GLU A CA 1
ATOM 903 C C . GLU A 1 114 ? 1.117 3.326 -10.254 1.00 98.75 114 GLU A C 1
ATOM 905 O O . GLU A 1 114 ? 1.765 2.871 -11.206 1.00 98.75 114 GLU A O 1
ATOM 910 N N . GLU A 1 115 ? -0.001 4.021 -10.470 1.00 98.81 115 GLU A N 1
ATOM 911 C CA . GLU A 1 115 ? -0.435 4.428 -11.808 1.00 98.81 115 GLU A CA 1
ATOM 912 C C . GLU A 1 115 ? 0.528 5.452 -12.424 1.00 98.81 115 GLU A C 1
ATOM 914 O O . GLU A 1 115 ? 0.923 5.309 -13.588 1.00 98.81 115 GLU A O 1
ATOM 919 N N . ASN A 1 116 ? 0.966 6.442 -11.646 1.00 98.81 116 ASN A N 1
ATOM 920 C CA . ASN A 1 116 ? 1.940 7.440 -12.081 1.00 98.81 116 ASN A CA 1
ATOM 921 C C . ASN A 1 116 ? 3.281 6.795 -12.452 1.00 98.81 116 ASN A C 1
ATOM 923 O O . ASN A 1 116 ? 3.807 7.049 -13.542 1.00 98.81 116 ASN A O 1
ATOM 927 N N . ALA A 1 117 ? 3.785 5.879 -11.625 1.00 98.69 117 ALA A N 1
ATOM 928 C CA . ALA A 1 117 ? 4.988 5.107 -11.908 1.00 98.69 117 ALA A CA 1
ATOM 929 C C . ALA A 1 117 ? 4.855 4.294 -13.207 1.00 98.69 117 ALA A C 1
ATOM 931 O O . ALA A 1 117 ? 5.766 4.300 -14.044 1.00 98.69 117 ALA A O 1
ATOM 932 N N . ARG A 1 118 ? 3.701 3.651 -13.443 1.00 98.81 118 ARG A N 1
ATOM 933 C CA . ARG A 1 118 ? 3.422 2.945 -14.707 1.00 98.81 118 ARG A CA 1
ATOM 934 C C . ARG A 1 118 ? 3.432 3.888 -15.912 1.00 98.81 118 ARG A C 1
ATOM 936 O O . ARG A 1 118 ? 4.040 3.552 -16.930 1.00 98.81 118 ARG A O 1
ATOM 943 N N . LYS A 1 119 ? 2.826 5.077 -15.803 1.00 98.75 119 LYS A N 1
ATOM 944 C CA . LYS A 1 119 ? 2.846 6.103 -16.864 1.00 98.75 119 LYS A CA 1
ATOM 945 C C . LYS A 1 119 ? 4.271 6.567 -17.174 1.00 98.75 119 LYS A C 1
ATOM 947 O O . LYS A 1 119 ? 4.644 6.659 -18.344 1.00 98.75 119 LYS A O 1
ATOM 952 N N . VAL A 1 120 ? 5.079 6.843 -16.149 1.00 98.75 120 VAL A N 1
ATOM 953 C CA . VAL A 1 120 ? 6.487 7.245 -16.314 1.00 98.75 120 VAL A CA 1
ATOM 954 C C . VAL A 1 120 ? 7.292 6.131 -16.978 1.00 98.75 120 VAL A C 1
ATOM 956 O O . VAL A 1 120 ? 8.011 6.390 -17.944 1.00 98.75 120 VAL A O 1
ATOM 959 N N . LYS A 1 121 ? 7.118 4.883 -16.533 1.00 98.69 121 LYS A N 1
ATOM 960 C CA . LYS A 1 121 ? 7.772 3.719 -17.137 1.00 98.69 121 LYS A CA 1
ATOM 961 C C . LYS A 1 121 ? 7.438 3.587 -18.625 1.00 98.69 121 LYS A C 1
ATOM 963 O O . LYS A 1 121 ? 8.352 3.497 -19.438 1.00 98.69 121 LYS A O 1
ATOM 968 N N . ALA A 1 122 ? 6.162 3.675 -19.002 1.00 98.75 122 ALA A N 1
ATOM 969 C CA . ALA A 1 122 ? 5.743 3.594 -20.403 1.00 98.75 122 ALA A CA 1
ATOM 970 C C . ALA A 1 122 ? 6.373 4.699 -21.278 1.00 98.75 122 ALA A C 1
ATOM 972 O O . ALA A 1 122 ? 6.800 4.442 -22.410 1.00 98.75 122 ALA A O 1
ATOM 973 N N . LYS A 1 123 ? 6.492 5.927 -20.748 1.00 98.62 123 LYS A N 1
ATOM 974 C CA . LYS A 1 123 ? 7.189 7.032 -21.430 1.00 98.62 123 LYS A CA 1
ATOM 975 C C . LYS A 1 123 ? 8.676 6.725 -21.634 1.00 98.62 123 LYS A C 1
ATOM 977 O O . LYS A 1 123 ? 9.196 6.933 -22.731 1.00 98.62 123 LYS A O 1
ATOM 982 N N . LEU A 1 124 ? 9.350 6.206 -20.607 1.00 98.62 124 LEU A N 1
ATOM 983 C CA . LEU A 1 124 ? 10.764 5.829 -20.685 1.00 98.62 124 LEU A CA 1
ATOM 984 C C . LEU A 1 124 ? 11.003 4.682 -21.671 1.00 98.62 124 LEU A C 1
ATOM 986 O O . LEU A 1 124 ? 11.939 4.754 -22.466 1.00 98.62 124 LEU A O 1
ATOM 990 N N . ASP A 1 125 ? 10.153 3.660 -21.666 1.00 98.69 125 ASP A N 1
ATOM 991 C CA . ASP A 1 125 ? 10.257 2.525 -22.588 1.00 98.69 125 ASP A CA 1
ATOM 992 C C . ASP A 1 125 ? 10.051 2.969 -24.044 1.00 98.69 125 ASP A C 1
ATOM 994 O O . ASP A 1 125 ? 10.796 2.561 -24.942 1.00 98.69 125 ASP A O 1
ATOM 998 N N . THR A 1 126 ? 9.118 3.898 -24.275 1.00 98.69 126 THR A N 1
ATOM 999 C CA . THR A 1 126 ? 8.928 4.537 -25.586 1.00 98.69 126 THR A CA 1
ATOM 1000 C C . THR A 1 126 ? 10.186 5.291 -26.024 1.00 98.69 126 THR A C 1
ATOM 1002 O O . THR A 1 126 ? 10.650 5.129 -27.153 1.00 98.69 126 THR A O 1
ATOM 1005 N N . TYR A 1 127 ? 10.772 6.099 -25.136 1.00 98.62 127 TYR A N 1
ATOM 1006 C CA . TYR A 1 127 ? 12.002 6.838 -25.427 1.00 98.62 127 TYR A CA 1
ATOM 1007 C C . TYR A 1 127 ? 13.181 5.903 -25.731 1.00 98.62 127 TYR A C 1
ATOM 1009 O O . TYR A 1 127 ? 13.876 6.084 -26.731 1.00 98.62 127 TYR A O 1
ATOM 1017 N N . ARG A 1 128 ? 13.375 4.854 -24.922 1.00 98.56 128 ARG A N 1
ATOM 1018 C CA . ARG A 1 128 ? 14.408 3.831 -25.147 1.00 98.56 128 ARG A CA 1
ATOM 1019 C C . ARG A 1 128 ? 14.243 3.148 -26.501 1.00 98.56 128 ARG A C 1
ATOM 1021 O O . ARG A 1 128 ? 15.232 2.976 -27.210 1.00 98.56 128 ARG A O 1
ATOM 1028 N N . SER A 1 129 ? 13.010 2.815 -26.875 1.00 98.62 129 SER A N 1
ATOM 1029 C CA . SER A 1 129 ? 12.700 2.203 -28.171 1.00 98.62 129 SER A CA 1
ATOM 1030 C C . SER A 1 129 ? 13.057 3.134 -29.333 1.00 98.62 129 SER A C 1
ATOM 1032 O O . SER A 1 129 ? 13.724 2.704 -30.272 1.00 98.62 129 SER A O 1
ATOM 1034 N N . LYS A 1 130 ? 12.716 4.429 -29.236 1.00 98.62 130 LYS A N 1
ATOM 1035 C CA . LYS A 1 130 ? 13.110 5.443 -30.232 1.00 98.62 130 LYS A CA 1
ATOM 1036 C C . LYS A 1 130 ? 14.627 5.564 -30.365 1.00 98.62 130 LYS A C 1
ATOM 1038 O O . LYS A 1 130 ? 15.145 5.574 -31.476 1.00 98.62 130 LYS A O 1
ATOM 1043 N N . MET A 1 131 ? 15.344 5.615 -29.244 1.00 98.44 131 MET A N 1
ATOM 1044 C CA . MET A 1 131 ? 16.807 5.699 -29.246 1.00 98.44 131 MET A CA 1
ATOM 1045 C C . MET A 1 131 ? 17.459 4.457 -29.855 1.00 98.44 131 MET A C 1
ATOM 1047 O O . MET A 1 131 ? 18.438 4.580 -30.587 1.00 98.44 131 MET A O 1
ATOM 1051 N N . LYS A 1 132 ? 16.920 3.264 -29.578 1.00 98.56 132 LYS A N 1
ATOM 1052 C CA . LYS A 1 132 ? 17.387 2.017 -30.192 1.00 98.56 132 LYS A CA 1
ATOM 1053 C C . LYS A 1 132 ? 17.192 2.045 -31.711 1.00 98.56 132 LYS A C 1
ATOM 1055 O O . LYS A 1 132 ? 18.162 1.838 -32.430 1.00 98.56 132 LYS A O 1
ATOM 1060 N N . ALA A 1 133 ? 15.993 2.396 -32.177 1.00 98.50 133 ALA A N 1
ATOM 1061 C CA . ALA A 1 133 ? 15.697 2.507 -33.604 1.00 98.50 133 ALA A CA 1
ATOM 1062 C C . ALA A 1 133 ? 16.595 3.542 -34.306 1.00 98.50 133 ALA A C 1
ATOM 1064 O O . ALA A 1 133 ? 17.090 3.295 -35.401 1.00 98.50 133 ALA A O 1
ATOM 1065 N N . HIS A 1 134 ? 16.863 4.684 -33.662 1.00 98.44 134 HIS A N 1
ATOM 1066 C CA . HIS A 1 134 ? 17.769 5.690 -34.215 1.00 98.44 134 HIS A CA 1
ATOM 1067 C C . HIS A 1 134 ? 19.209 5.171 -34.339 1.00 98.44 134 HIS A C 1
ATOM 1069 O O . HIS A 1 134 ? 19.828 5.354 -35.381 1.00 98.44 134 HIS A O 1
ATOM 1075 N N . ARG A 1 135 ? 19.731 4.479 -33.316 1.00 98.25 135 ARG A N 1
ATOM 1076 C CA . ARG A 1 135 ? 21.066 3.855 -33.382 1.00 98.25 135 ARG A CA 1
ATOM 1077 C C . ARG A 1 135 ? 21.164 2.843 -34.521 1.00 98.25 135 ARG A C 1
ATOM 1079 O O . ARG A 1 135 ? 22.150 2.850 -35.245 1.00 98.25 135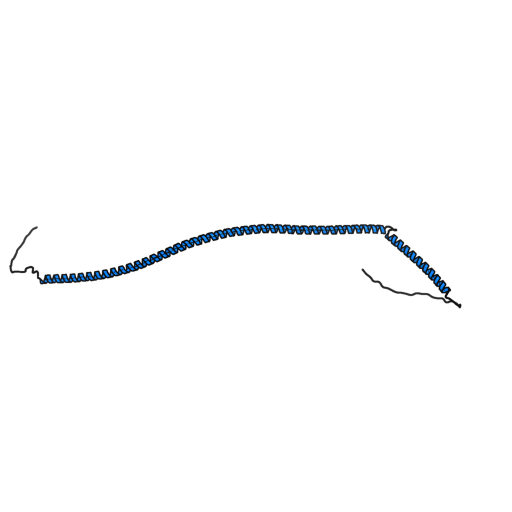 ARG A O 1
ATOM 1086 N N . GLU A 1 136 ? 20.147 2.001 -34.685 1.00 98.19 136 GLU A N 1
ATOM 1087 C CA . GLU A 1 136 ? 20.085 1.023 -35.778 1.00 98.19 136 GLU A CA 1
ATOM 1088 C C . GLU A 1 136 ? 20.068 1.715 -37.150 1.00 98.19 136 GLU A C 1
ATOM 1090 O O . GLU A 1 136 ? 20.803 1.310 -38.047 1.00 98.19 136 GLU A O 1
ATOM 1095 N N . ALA A 1 137 ? 19.305 2.804 -37.297 1.00 97.94 137 ALA A N 1
ATOM 1096 C CA . ALA A 1 137 ? 19.267 3.590 -38.529 1.00 97.94 137 ALA A CA 1
ATOM 1097 C C . ALA A 1 137 ? 20.617 4.253 -38.860 1.00 97.94 137 ALA A C 1
ATOM 1099 O O . ALA A 1 137 ? 21.024 4.249 -40.020 1.00 97.94 137 ALA A O 1
ATOM 1100 N N . VAL A 1 138 ? 21.322 4.786 -37.855 1.00 97.75 138 VAL A N 1
ATOM 1101 C CA . VAL A 1 138 ? 22.664 5.372 -38.030 1.00 97.75 138 VAL A CA 1
ATOM 1102 C C . VAL A 1 138 ? 23.662 4.310 -38.486 1.00 97.75 138 VAL A C 1
ATOM 1104 O O . VAL A 1 138 ? 24.307 4.491 -39.513 1.00 97.75 138 VAL A O 1
ATOM 1107 N N . LEU A 1 139 ? 23.717 3.163 -37.800 1.00 96.25 139 LEU A N 1
ATOM 1108 C CA . LEU A 1 139 ? 24.603 2.056 -38.184 1.00 96.25 139 LEU A CA 1
ATOM 1109 C C . LEU A 1 139 ? 24.337 1.575 -39.616 1.00 96.25 139 LEU A C 1
ATOM 1111 O O . LEU A 1 139 ? 25.267 1.264 -40.361 1.00 96.25 139 LEU A O 1
ATOM 1115 N N . PHE A 1 140 ? 23.066 1.528 -40.017 1.00 96.00 140 PHE A N 1
ATOM 1116 C CA . PHE A 1 140 ? 22.692 1.167 -41.376 1.00 96.00 140 PHE A CA 1
ATOM 1117 C C . PHE A 1 140 ? 23.176 2.199 -42.408 1.00 96.00 140 PHE A C 1
ATOM 1119 O O . PHE A 1 140 ? 23.767 1.813 -43.417 1.00 96.00 140 PHE A O 1
ATOM 1126 N N . ALA A 1 141 ? 22.985 3.497 -42.159 1.00 95.88 141 ALA A N 1
ATOM 1127 C CA . ALA A 1 141 ? 23.446 4.561 -43.054 1.00 95.88 141 ALA A CA 1
ATOM 1128 C C . ALA A 1 141 ? 24.981 4.596 -43.194 1.00 95.88 141 ALA A C 1
ATOM 1130 O O . ALA A 1 141 ? 25.498 4.729 -44.308 1.00 95.88 141 ALA A O 1
ATOM 1131 N N . ASP A 1 142 ? 25.708 4.398 -42.092 1.00 93.00 142 ASP A N 1
ATOM 1132 C CA . ASP A 1 142 ? 27.171 4.306 -42.100 1.00 93.00 142 ASP A CA 1
ATOM 1133 C C . ASP A 1 142 ? 27.639 3.134 -42.976 1.00 93.00 142 ASP A C 1
ATOM 1135 O O . ASP A 1 142 ? 28.517 3.293 -43.826 1.00 93.00 142 ASP A O 1
ATOM 1139 N N . SER A 1 143 ? 26.984 1.970 -42.859 1.00 92.25 143 SER A N 1
ATOM 1140 C CA . SER A 1 143 ? 27.307 0.797 -43.684 1.00 92.25 143 SER A CA 1
ATOM 1141 C C . SER A 1 143 ? 27.095 1.036 -45.185 1.00 92.25 143 SER A C 1
ATOM 1143 O O . SER A 1 143 ? 27.900 0.586 -46.003 1.00 92.25 143 SER A O 1
ATOM 1145 N N . GLN A 1 144 ? 26.051 1.786 -45.564 1.00 94.31 144 GLN A N 1
ATOM 1146 C CA . GLN A 1 144 ? 25.819 2.152 -46.964 1.00 94.31 144 GLN A CA 1
ATOM 1147 C C . GLN A 1 144 ? 26.894 3.103 -47.488 1.00 94.31 144 GLN A C 1
ATOM 1149 O O . GLN A 1 144 ? 27.327 2.967 -48.632 1.00 94.31 144 GLN A O 1
ATOM 1154 N N . THR A 1 145 ? 27.333 4.046 -46.655 1.00 93.62 145 THR A N 1
ATOM 1155 C CA . THR A 1 145 ? 28.366 5.021 -47.021 1.00 93.62 145 THR A CA 1
ATOM 1156 C C . THR A 1 145 ? 29.699 4.326 -47.292 1.00 93.62 145 THR A C 1
ATOM 1158 O O . THR A 1 145 ? 30.324 4.576 -48.325 1.00 93.62 145 THR A O 1
ATOM 1161 N N . GLU A 1 146 ? 30.096 3.383 -46.434 1.00 91.94 146 GLU A N 1
ATOM 1162 C CA . GLU A 1 146 ? 31.302 2.576 -46.647 1.00 91.94 146 GLU A CA 1
ATOM 1163 C C . GLU A 1 146 ? 31.207 1.713 -47.913 1.00 91.94 146 GLU A C 1
ATOM 1165 O O . GLU A 1 146 ? 32.142 1.680 -48.716 1.00 91.94 146 GLU A O 1
ATOM 1170 N N . ALA A 1 147 ? 30.061 1.069 -48.157 1.00 92.25 147 ALA A N 1
ATOM 1171 C CA . ALA A 1 147 ? 29.843 0.304 -49.384 1.00 92.25 147 ALA A CA 1
ATOM 1172 C C . ALA A 1 147 ? 29.928 1.188 -50.644 1.00 92.25 147 ALA A C 1
ATOM 1174 O O . ALA A 1 147 ? 30.524 0.790 -51.648 1.00 92.25 147 ALA A O 1
ATOM 1175 N N . HIS A 1 148 ? 29.372 2.403 -50.595 1.00 89.25 148 HIS A N 1
ATOM 1176 C CA . HIS A 1 148 ? 29.450 3.358 -51.699 1.00 89.25 148 HIS A CA 1
ATOM 1177 C C . HIS A 1 148 ? 30.892 3.806 -51.965 1.00 89.25 148 HIS A C 1
ATOM 1179 O O . HIS A 1 148 ? 31.333 3.802 -53.115 1.00 89.25 148 HIS A O 1
ATOM 1185 N N . LYS A 1 149 ? 31.656 4.114 -50.912 1.00 93.56 149 LYS A N 1
ATOM 1186 C CA . LYS A 1 149 ? 33.075 4.472 -51.020 1.00 93.56 149 LYS A CA 1
ATOM 1187 C C . LYS A 1 149 ? 33.891 3.360 -51.684 1.00 93.56 149 LYS A C 1
ATOM 1189 O O . LYS A 1 149 ? 34.613 3.623 -52.645 1.00 93.56 149 LYS A O 1
ATOM 1194 N N . GLN A 1 150 ? 33.723 2.114 -51.237 1.00 95.69 150 GLN A N 1
ATOM 1195 C CA . GLN A 1 150 ? 34.401 0.956 -51.834 1.00 95.69 150 GLN A CA 1
ATOM 1196 C C . GLN A 1 150 ? 34.041 0.776 -53.316 1.00 95.69 150 GLN A C 1
ATOM 1198 O O . GLN A 1 150 ? 34.899 0.434 -54.133 1.00 95.69 150 GLN A O 1
ATOM 1203 N N . LEU A 1 151 ? 32.781 1.019 -53.687 1.00 94.44 151 LEU A N 1
ATOM 1204 C CA . LEU A 1 151 ? 32.341 0.946 -55.077 1.00 94.44 151 LEU A CA 1
ATOM 1205 C C . LEU A 1 151 ? 33.024 2.005 -55.953 1.00 94.44 151 LEU A C 1
ATOM 1207 O O . LEU A 1 151 ? 33.488 1.672 -57.045 1.00 94.44 151 LEU A O 1
ATOM 1211 N N . GLU A 1 152 ? 33.101 3.256 -55.498 1.00 90.38 152 GLU A N 1
ATOM 1212 C CA . GLU A 1 152 ? 33.766 4.332 -56.246 1.00 90.38 152 GLU A CA 1
ATOM 1213 C C . GLU A 1 152 ? 35.273 4.075 -56.400 1.00 90.38 152 GLU A C 1
ATOM 1215 O O . GLU A 1 152 ? 35.807 4.193 -57.506 1.00 90.38 152 GLU A O 1
ATOM 1220 N N . GLU A 1 153 ? 35.946 3.588 -55.352 1.00 95.56 153 GLU A N 1
ATOM 1221 C CA . GLU A 1 153 ? 37.348 3.153 -55.436 1.00 95.56 153 GLU A CA 1
ATOM 1222 C C . GLU A 1 153 ? 37.541 2.064 -56.505 1.00 95.56 153 GLU A C 1
ATOM 1224 O O . GLU A 1 153 ? 38.453 2.136 -57.337 1.00 95.56 153 GLU A O 1
ATOM 1229 N N . LYS A 1 154 ? 36.651 1.063 -56.541 1.00 97.19 154 LYS A N 1
ATOM 1230 C CA . LYS A 1 154 ? 36.695 -0.009 -57.547 1.00 97.19 154 LYS A CA 1
ATOM 1231 C C . LYS A 1 154 ? 36.416 0.506 -58.957 1.00 97.19 154 LYS A C 1
ATOM 1233 O O . LYS A 1 154 ? 37.089 0.077 -59.896 1.00 97.19 154 LYS A O 1
ATOM 1238 N N . LYS A 1 155 ? 35.480 1.443 -59.131 1.00 93.75 155 L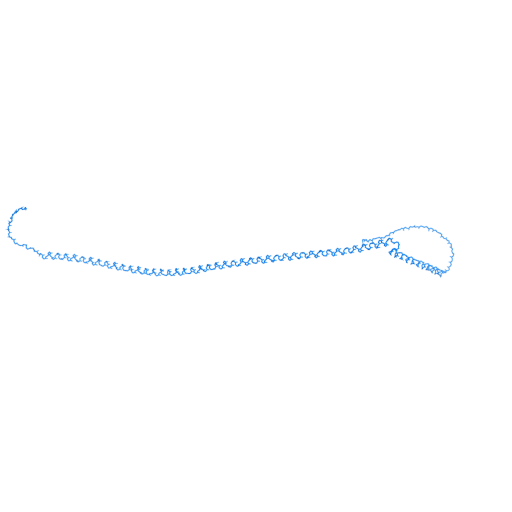YS A N 1
ATOM 1239 C CA . LYS A 1 155 ? 35.220 2.086 -60.431 1.00 93.75 155 LYS A CA 1
ATOM 1240 C C . LYS A 1 155 ? 36.451 2.832 -60.944 1.00 93.75 155 LYS A C 1
ATOM 1242 O O . LYS A 1 155 ? 36.802 2.661 -62.113 1.00 93.75 155 LYS A O 1
ATOM 1247 N N . MET A 1 156 ? 37.138 3.587 -60.083 1.00 95.25 156 MET A N 1
ATOM 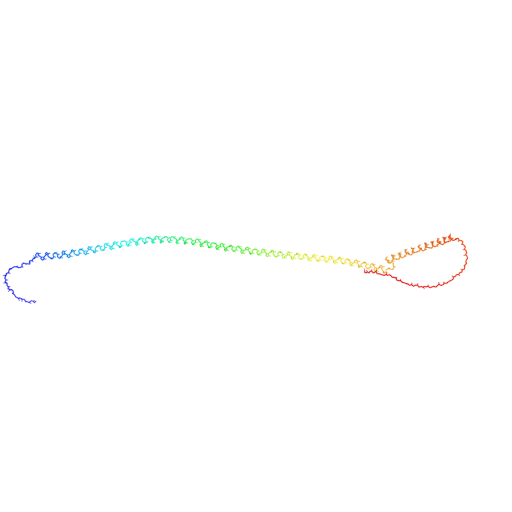1248 C CA . MET A 1 156 ? 38.383 4.275 -60.445 1.00 95.25 156 MET A CA 1
ATOM 1249 C C . MET A 1 156 ? 39.481 3.287 -60.857 1.00 95.25 156 MET A C 1
ATOM 1251 O O . MET A 1 156 ? 40.120 3.480 -61.893 1.00 95.25 156 MET A O 1
ATOM 1255 N N . GLN A 1 157 ? 39.658 2.192 -60.105 1.00 97.50 157 GLN A N 1
ATOM 1256 C CA . GLN A 1 157 ? 40.603 1.122 -60.461 1.00 97.50 157 GLN A CA 1
ATOM 1257 C C . GLN A 1 157 ? 40.299 0.544 -61.851 1.00 97.50 157 GLN A C 1
ATOM 1259 O O . GLN A 1 157 ? 41.196 0.415 -62.683 1.00 97.50 157 GLN A O 1
ATOM 1264 N N . ILE A 1 158 ? 39.028 0.248 -62.139 1.00 97.06 158 ILE A N 1
ATOM 1265 C CA . ILE A 1 158 ? 38.600 -0.264 -63.447 1.00 97.06 158 ILE A CA 1
ATOM 1266 C C . ILE A 1 158 ? 38.878 0.753 -64.561 1.00 97.06 158 ILE A C 1
ATOM 1268 O O . ILE A 1 158 ? 39.343 0.365 -65.633 1.00 97.06 158 ILE A O 1
ATOM 1272 N N . GLN A 1 159 ? 38.600 2.041 -64.344 1.00 96.25 159 GLN A N 1
ATOM 1273 C CA . GLN A 1 159 ? 38.851 3.081 -65.344 1.00 96.25 159 GLN A CA 1
ATOM 1274 C C . GLN A 1 159 ? 40.345 3.214 -65.666 1.00 96.25 159 GLN A C 1
ATOM 1276 O O . GLN A 1 159 ? 40.702 3.259 -66.844 1.00 96.25 159 GLN A O 1
ATOM 1281 N N . MET A 1 160 ? 41.206 3.201 -64.644 1.00 96.81 160 MET A N 1
ATOM 1282 C CA . MET A 1 160 ? 42.662 3.225 -64.816 1.00 96.81 160 MET A CA 1
ATOM 1283 C C . MET A 1 160 ? 43.147 2.011 -65.617 1.00 96.81 160 MET A C 1
ATOM 1285 O O . MET A 1 160 ? 43.874 2.158 -66.598 1.00 96.81 160 MET A O 1
ATOM 1289 N N . LEU A 1 161 ? 42.676 0.809 -65.266 1.00 97.38 161 LEU A N 1
ATOM 1290 C CA . LEU A 1 161 ? 43.014 -0.418 -65.992 1.00 97.38 161 LEU A CA 1
ATOM 1291 C C . LEU A 1 161 ? 42.546 -0.380 -67.452 1.00 97.38 161 LEU A C 1
ATOM 1293 O O . LEU A 1 161 ? 43.273 -0.830 -68.335 1.00 97.38 161 LEU A O 1
ATOM 1297 N N . LYS A 1 162 ? 41.363 0.183 -67.737 1.00 96.56 162 LYS A N 1
ATOM 1298 C CA . LYS A 1 162 ? 40.886 0.379 -69.116 1.00 96.56 162 LYS A CA 1
ATOM 1299 C C . LYS A 1 162 ? 41.801 1.319 -69.901 1.00 96.56 162 LYS A C 1
ATOM 1301 O O . LYS A 1 162 ? 42.152 0.994 -71.028 1.00 96.56 162 LYS A O 1
ATOM 1306 N N . GLN A 1 163 ? 42.211 2.446 -69.315 1.00 96.00 163 GLN A N 1
ATOM 1307 C CA . GLN A 1 163 ? 43.134 3.388 -69.960 1.00 96.00 163 GLN A CA 1
ATOM 1308 C C . GLN A 1 163 ? 44.495 2.746 -70.241 1.00 96.00 163 GLN A C 1
ATOM 1310 O O . GLN A 1 163 ? 44.987 2.840 -71.362 1.00 96.00 163 GLN A O 1
ATOM 1315 N N . MET A 1 164 ? 45.068 2.039 -69.263 1.00 94.12 164 MET A N 1
ATOM 1316 C CA . MET A 1 164 ? 46.322 1.300 -69.440 1.00 94.12 164 MET A CA 1
ATOM 1317 C C . MET A 1 164 ? 46.204 0.232 -70.528 1.00 94.12 164 MET A C 1
ATOM 1319 O O . MET A 1 164 ? 47.093 0.113 -71.365 1.00 94.12 164 MET A O 1
ATOM 1323 N N . LYS A 1 165 ? 45.091 -0.512 -70.558 1.00 94.88 165 LYS A N 1
ATOM 1324 C CA . LYS A 1 165 ? 44.826 -1.512 -71.596 1.00 94.88 165 LYS A CA 1
ATOM 1325 C C . LYS A 1 165 ? 44.767 -0.882 -72.989 1.00 94.88 165 LYS A C 1
ATOM 1327 O O . LYS A 1 165 ? 45.374 -1.419 -73.907 1.00 94.88 165 LYS A O 1
ATOM 1332 N N . GLU A 1 166 ? 44.056 0.233 -73.156 1.00 93.94 166 GLU A N 1
ATOM 1333 C CA . GLU A 1 166 ? 43.979 0.931 -74.448 1.00 93.94 166 GLU A CA 1
ATOM 1334 C C . GLU A 1 166 ? 45.329 1.525 -74.860 1.00 93.94 166 GLU A C 1
ATOM 1336 O O . GLU A 1 166 ? 45.697 1.453 -76.030 1.00 93.94 166 GLU A O 1
ATOM 1341 N N . GLN A 1 167 ? 46.099 2.066 -73.912 1.00 89.19 167 GLN A N 1
ATOM 1342 C CA . GLN A 1 167 ? 47.448 2.554 -74.187 1.00 89.19 167 GLN A CA 1
ATOM 1343 C C . GLN A 1 167 ? 48.367 1.417 -74.642 1.00 89.19 167 GLN A C 1
ATOM 1345 O O . GLN A 1 167 ? 49.066 1.564 -75.638 1.00 89.19 167 GLN A O 1
ATOM 1350 N N . LEU A 1 168 ? 48.323 0.275 -73.952 1.00 88.38 168 LEU A N 1
ATOM 1351 C CA . LEU A 1 168 ? 49.093 -0.909 -74.318 1.00 88.38 168 LEU A CA 1
ATOM 1352 C C . LEU A 1 168 ? 48.672 -1.451 -75.688 1.00 88.38 168 LEU A C 1
ATOM 1354 O O . LEU A 1 168 ? 49.518 -1.826 -76.487 1.00 88.38 168 LEU A O 1
ATOM 1358 N N . LYS A 1 169 ? 47.369 -1.459 -75.987 1.00 89.56 169 LYS A N 1
ATOM 1359 C CA . LYS A 1 169 ? 46.856 -1.871 -77.296 1.00 89.56 169 LYS A CA 1
ATOM 1360 C C . LYS A 1 169 ? 47.389 -0.976 -78.417 1.00 89.56 169 LYS A C 1
ATOM 1362 O O . LYS A 1 169 ? 47.881 -1.500 -79.408 1.00 89.56 169 LYS A O 1
ATOM 1367 N N . LYS A 1 170 ? 47.334 0.350 -78.243 1.00 87.38 170 LYS A N 1
ATOM 1368 C CA . LYS A 1 170 ? 47.901 1.307 -79.208 1.00 87.38 170 LYS A CA 1
ATOM 1369 C C . LYS A 1 170 ? 49.401 1.097 -79.404 1.00 87.38 170 LYS A C 1
ATOM 1371 O O . LYS A 1 170 ? 49.864 1.121 -80.535 1.00 87.38 170 LYS A O 1
ATOM 1376 N N . ASP A 1 171 ? 50.134 0.868 -78.317 1.00 86.12 171 ASP A N 1
ATOM 1377 C CA . ASP A 1 171 ? 51.577 0.622 -78.365 1.00 86.12 171 ASP A CA 1
ATOM 1378 C C . ASP A 1 171 ? 51.929 -0.671 -79.117 1.00 86.12 171 ASP A C 1
ATOM 1380 O O . ASP A 1 171 ? 52.938 -0.721 -79.808 1.00 86.12 171 ASP A O 1
ATOM 1384 N N . LEU A 1 172 ? 51.083 -1.703 -79.012 1.00 82.44 172 LEU A N 1
ATOM 1385 C CA . LEU A 1 172 ? 51.247 -2.972 -79.729 1.00 82.44 172 LEU A CA 1
ATOM 1386 C C . LEU A 1 172 ? 50.828 -2.905 -81.206 1.00 82.44 172 LEU A C 1
ATOM 1388 O O . LEU A 1 172 ? 51.351 -3.666 -82.016 1.00 82.44 172 LEU A O 1
ATOM 1392 N N . GLU A 1 173 ? 49.861 -2.054 -81.558 1.00 84.31 173 GLU A N 1
ATOM 1393 C CA . GLU A 1 173 ? 49.419 -1.855 -82.947 1.00 84.31 173 GLU A CA 1
ATOM 1394 C C . GLU A 1 173 ? 50.385 -0.961 -83.749 1.00 84.31 173 GLU A C 1
ATOM 1396 O O . GLU A 1 173 ? 50.415 -1.049 -84.978 1.00 84.31 173 GLU A O 1
ATOM 1401 N N . ASP A 1 174 ? 51.193 -0.131 -83.079 1.00 81.50 174 ASP A N 1
ATOM 1402 C CA . ASP A 1 174 ? 52.221 0.698 -83.709 1.00 81.50 174 ASP A CA 1
ATOM 1403 C C . ASP A 1 174 ? 53.532 -0.096 -83.905 1.00 81.50 174 ASP A C 1
ATOM 1405 O O . ASP A 1 174 ? 54.197 -0.435 -82.925 1.00 81.50 174 ASP A O 1
ATOM 1409 N N . PRO A 1 175 ? 53.983 -0.356 -85.150 1.00 69.12 175 PRO A N 1
ATOM 1410 C CA . PRO A 1 175 ? 55.259 -1.030 -85.408 1.00 69.12 175 PRO A CA 1
ATOM 1411 C C . PRO A 1 175 ? 56.498 -0.234 -84.943 1.00 69.12 175 PRO A C 1
ATOM 1413 O O . PRO A 1 175 ? 57.606 -0.776 -84.946 1.00 69.12 175 PRO A O 1
ATOM 1416 N N . ASN A 1 176 ? 56.336 1.037 -84.556 1.00 72.88 176 ASN A N 1
ATOM 1417 C CA . ASN A 1 176 ? 57.335 1.863 -83.870 1.00 72.88 176 ASN A CA 1
ATOM 1418 C C . ASN A 1 176 ? 56.898 2.245 -82.439 1.00 72.88 176 ASN A C 1
ATOM 1420 O O . ASN A 1 176 ? 57.430 3.208 -81.878 1.00 72.88 176 ASN A O 1
ATOM 1424 N N . GLY A 1 177 ? 55.955 1.507 -81.842 1.00 75.69 177 GLY A N 1
ATOM 1425 C CA . GLY A 1 177 ? 55.468 1.739 -80.484 1.00 75.69 177 GLY A CA 1
ATOM 1426 C C . GLY A 1 177 ? 56.609 1.791 -79.471 1.00 75.69 177 GLY A C 1
ATOM 1427 O O . GLY A 1 177 ? 57.667 1.192 -79.672 1.00 75.69 177 GLY A O 1
ATOM 1428 N N . ALA A 1 178 ? 56.425 2.515 -78.370 1.00 79.12 178 ALA A N 1
ATOM 1429 C CA . ALA A 1 178 ? 57.465 2.788 -77.386 1.00 79.12 178 ALA A CA 1
ATOM 1430 C C . ALA A 1 178 ? 58.132 1.501 -76.875 1.00 79.12 178 ALA A C 1
ATOM 1432 O O . ALA A 1 178 ? 59.361 1.450 -76.794 1.00 79.12 178 ALA A O 1
ATOM 1433 N N . THR A 1 179 ? 57.361 0.441 -76.603 1.00 79.25 179 THR A N 1
ATOM 1434 C CA . THR A 1 179 ? 57.919 -0.852 -76.167 1.00 79.25 179 THR A CA 1
ATOM 1435 C C . THR A 1 179 ? 58.752 -1.511 -77.270 1.00 79.25 179 THR A C 1
ATOM 1437 O O . THR A 1 179 ? 59.859 -1.993 -77.020 1.00 79.25 179 THR A O 1
ATOM 1440 N N . GLN A 1 180 ? 58.268 -1.491 -78.513 1.00 79.06 180 GLN A N 1
ATOM 1441 C CA . GLN A 1 180 ? 58.989 -2.047 -79.659 1.00 79.06 180 GLN A CA 1
ATOM 1442 C C . GLN A 1 180 ? 60.248 -1.234 -79.997 1.00 79.06 180 GLN A C 1
ATOM 1444 O O . GLN A 1 180 ? 61.288 -1.808 -80.323 1.00 79.06 180 GLN A O 1
ATOM 1449 N N . GLN A 1 181 ? 60.192 0.090 -79.865 1.00 80.75 181 GLN A N 1
ATOM 1450 C CA . GLN A 1 181 ? 61.322 0.987 -80.072 1.00 80.75 181 GLN A CA 1
ATOM 1451 C C . GLN A 1 181 ? 62.389 0.806 -78.988 1.00 80.75 181 GLN A C 1
ATOM 1453 O O . GLN A 1 181 ? 63.577 0.777 -79.313 1.00 80.75 181 GLN A O 1
ATOM 1458 N N . MET A 1 182 ? 61.996 0.626 -77.721 1.00 82.88 182 MET A N 1
ATOM 1459 C CA . MET A 1 182 ? 62.931 0.256 -76.652 1.00 82.88 182 MET A CA 1
ATOM 1460 C C . MET A 1 182 ? 63.616 -1.079 -76.961 1.00 82.88 182 MET A C 1
ATOM 1462 O O . MET A 1 182 ? 64.845 -1.141 -76.951 1.00 82.88 182 MET A O 1
ATOM 1466 N N . ALA A 1 183 ? 62.854 -2.110 -77.338 1.00 83.88 183 ALA A N 1
ATOM 1467 C CA . ALA A 1 183 ? 63.414 -3.412 -77.702 1.00 83.88 183 ALA A CA 1
ATOM 1468 C C . ALA A 1 183 ? 64.370 -3.324 -78.907 1.00 83.88 183 ALA A C 1
ATOM 1470 O O . ALA A 1 183 ? 65.439 -3.934 -78.911 1.00 83.88 183 ALA A O 1
ATOM 1471 N N . LYS A 1 184 ? 64.027 -2.527 -79.926 1.00 84.75 184 LYS A N 1
ATOM 1472 C CA . LYS A 1 184 ? 64.886 -2.285 -81.092 1.00 84.75 184 LYS A CA 1
ATOM 1473 C C . LYS A 1 184 ? 66.199 -1.606 -80.698 1.00 84.75 184 LYS A C 1
ATOM 1475 O O . LYS A 1 184 ? 67.263 -2.064 -81.109 1.00 84.75 184 LYS A O 1
ATOM 1480 N N . ASN A 1 185 ? 66.134 -0.575 -79.855 1.00 87.94 185 ASN A N 1
ATOM 1481 C CA . ASN A 1 185 ? 67.316 0.118 -79.342 1.00 87.94 185 ASN A CA 1
ATOM 1482 C C . ASN A 1 185 ? 68.220 -0.825 -78.527 1.00 87.94 185 ASN A C 1
ATOM 1484 O O . ASN A 1 185 ? 69.440 -0.792 -78.683 1.00 87.94 185 ASN A O 1
ATOM 1488 N N . GLU A 1 186 ? 67.643 -1.693 -77.688 1.00 88.62 186 GLU A N 1
ATOM 1489 C CA . GLU A 1 186 ? 68.400 -2.704 -76.939 1.00 88.62 186 GLU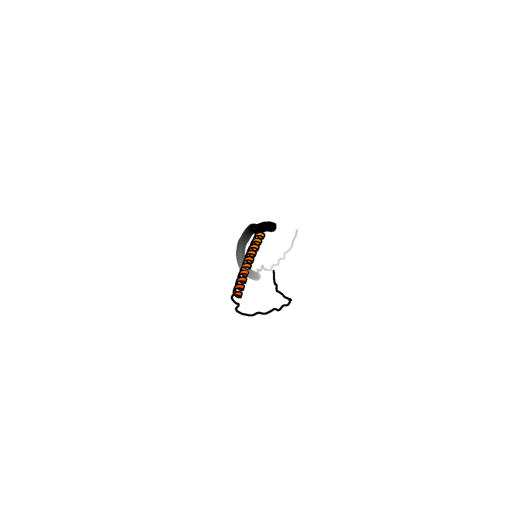 A CA 1
ATOM 1490 C C . GLU A 1 186 ? 69.078 -3.723 -77.861 1.00 88.62 186 GLU A C 1
ATOM 1492 O O . GLU A 1 186 ? 70.261 -4.028 -77.684 1.00 88.62 186 GLU A O 1
ATOM 1497 N N . ILE A 1 187 ? 68.366 -4.215 -78.881 1.00 90.12 187 ILE A N 1
ATOM 1498 C CA . ILE A 1 187 ? 68.930 -5.112 -79.897 1.00 90.12 187 ILE A CA 1
ATOM 1499 C C . ILE A 1 187 ? 70.121 -4.448 -80.591 1.00 90.12 187 ILE A C 1
ATOM 1501 O O . ILE A 1 187 ? 71.166 -5.080 -80.763 1.00 90.12 187 ILE A O 1
ATOM 1505 N N . ASP A 1 188 ? 69.992 -3.184 -80.982 1.00 92.12 188 ASP A N 1
ATOM 1506 C CA . ASP A 1 188 ? 71.059 -2.469 -81.679 1.00 92.12 188 ASP A CA 1
ATOM 1507 C C . ASP A 1 188 ? 72.262 -2.197 -80.759 1.00 92.12 188 ASP A C 1
ATOM 1509 O O . ASP A 1 188 ? 73.409 -2.407 -81.168 1.00 92.12 188 ASP A O 1
ATOM 1513 N N . ALA A 1 189 ? 72.033 -1.874 -79.483 1.00 94.06 189 ALA A N 1
ATOM 1514 C CA . ALA A 1 189 ? 73.096 -1.779 -78.482 1.00 94.06 189 ALA A CA 1
ATOM 1515 C C . ALA A 1 189 ? 73.836 -3.117 -78.286 1.00 94.06 189 ALA A C 1
ATOM 1517 O O . ALA A 1 189 ? 75.065 -3.150 -78.166 1.00 94.06 189 ALA A O 1
ATOM 1518 N N . LEU A 1 190 ? 73.114 -4.242 -78.284 1.00 93.75 190 LEU A N 1
ATOM 1519 C CA . LEU A 1 190 ? 73.717 -5.574 -78.205 1.00 93.75 190 LEU A CA 1
ATOM 1520 C C . LEU A 1 190 ? 74.518 -5.921 -79.464 1.00 93.75 190 LEU A C 1
ATOM 1522 O O . LEU A 1 190 ? 75.619 -6.466 -79.345 1.00 93.75 190 LEU A O 1
ATOM 1526 N N . LYS A 1 191 ? 74.026 -5.576 -80.660 1.00 92.62 191 LYS A N 1
ATOM 1527 C CA . LYS A 1 191 ? 74.779 -5.760 -81.914 1.00 92.62 191 LYS A CA 1
ATOM 1528 C C . LYS A 1 191 ? 76.107 -5.007 -81.884 1.00 92.62 191 LYS A C 1
ATOM 1530 O O . LYS A 1 191 ? 77.125 -5.591 -82.256 1.00 92.62 191 LYS A O 1
ATOM 1535 N N . MET A 1 192 ? 76.117 -3.765 -81.393 1.00 92.06 192 MET A N 1
ATOM 1536 C CA . MET A 1 192 ? 77.346 -2.977 -81.235 1.00 92.06 192 MET A CA 1
ATOM 1537 C C . MET A 1 192 ? 78.333 -3.651 -80.280 1.00 92.06 192 MET A C 1
ATOM 1539 O O . MET A 1 192 ? 79.481 -3.884 -80.654 1.00 92.06 192 MET A O 1
ATOM 1543 N N . LYS A 1 193 ? 77.872 -4.099 -79.104 1.00 93.56 193 LYS A N 1
ATOM 1544 C CA . LYS A 1 193 ? 78.715 -4.853 -78.156 1.00 93.56 193 LYS A CA 1
ATOM 1545 C C . LYS A 1 193 ? 79.284 -6.140 -78.763 1.00 93.56 193 LYS A C 1
ATOM 1547 O O . LYS A 1 193 ? 80.421 -6.515 -78.476 1.00 93.56 193 LYS A O 1
ATOM 1552 N N . ILE A 1 194 ? 78.511 -6.847 -79.592 1.00 93.12 194 ILE A N 1
ATOM 1553 C CA . ILE A 1 194 ? 78.992 -8.038 -80.311 1.00 93.12 194 ILE A CA 1
ATOM 1554 C C . ILE A 1 194 ? 80.079 -7.652 -81.319 1.00 93.12 194 ILE A C 1
ATOM 1556 O O . ILE A 1 194 ? 81.086 -8.354 -81.414 1.00 93.12 194 ILE A O 1
ATOM 1560 N N . PHE A 1 195 ? 79.890 -6.562 -82.063 1.00 93.19 195 PHE A N 1
ATOM 1561 C CA . PHE A 1 195 ? 80.866 -6.075 -83.036 1.00 93.19 195 PHE A CA 1
ATOM 1562 C C . PHE A 1 195 ? 82.187 -5.672 -82.365 1.00 93.19 195 PHE A C 1
ATOM 1564 O O . PHE A 1 195 ? 83.243 -6.158 -82.768 1.00 93.19 195 PHE A O 1
ATOM 1571 N N . GLU A 1 196 ? 82.125 -4.901 -81.279 1.00 93.62 196 GLU A N 1
ATOM 1572 C CA . GLU A 1 196 ? 83.287 -4.526 -80.461 1.00 93.62 196 GLU A CA 1
ATOM 1573 C C . GLU A 1 196 ? 84.035 -5.756 -79.931 1.00 93.62 196 GLU A C 1
ATOM 1575 O O . GLU A 1 196 ? 85.256 -5.861 -80.059 1.00 93.62 196 GLU A O 1
ATOM 1580 N N . ARG A 1 197 ? 83.308 -6.747 -79.393 1.00 93.56 197 ARG A N 1
ATOM 1581 C CA . ARG A 1 197 ? 83.921 -8.005 -78.945 1.00 93.56 197 ARG A CA 1
ATOM 1582 C C . ARG A 1 197 ? 84.568 -8.776 -80.090 1.00 93.56 197 ARG A C 1
ATOM 1584 O O . ARG A 1 197 ? 85.636 -9.344 -79.885 1.00 93.56 197 ARG A O 1
ATOM 1591 N N . LYS A 1 198 ? 83.961 -8.816 -81.282 1.00 92.12 198 LYS A N 1
ATOM 1592 C CA . LYS A 1 198 ? 84.550 -9.477 -82.461 1.00 92.12 198 LYS A CA 1
ATOM 1593 C C . LYS A 1 198 ? 85.855 -8.808 -82.891 1.00 92.12 198 LYS A C 1
ATOM 1595 O O . LYS A 1 198 ? 86.811 -9.529 -83.164 1.00 92.12 198 LYS A O 1
ATOM 1600 N N . LEU A 1 199 ? 85.901 -7.475 -82.906 1.00 91.75 199 LEU A N 1
ATOM 1601 C CA . LEU A 1 199 ? 87.118 -6.696 -83.162 1.00 91.75 199 LEU A CA 1
ATOM 1602 C C . LEU A 1 199 ? 88.201 -7.011 -82.133 1.00 91.75 199 LEU A C 1
ATOM 1604 O O . LEU A 1 199 ? 89.284 -7.442 -82.507 1.00 91.75 199 LEU A O 1
ATOM 1608 N N . SER A 1 200 ? 87.871 -6.937 -80.843 1.00 91.88 200 SER A N 1
ATOM 1609 C CA . SER A 1 200 ? 88.814 -7.274 -79.772 1.00 91.88 200 SER A CA 1
ATOM 1610 C C . SER A 1 200 ? 89.306 -8.729 -79.849 1.00 91.88 200 SER A C 1
ATOM 1612 O O . SER A 1 200 ? 90.471 -9.009 -79.579 1.00 91.88 200 SER A O 1
ATOM 1614 N N . ILE A 1 201 ? 88.453 -9.682 -80.253 1.00 91.19 201 ILE A N 1
ATOM 1615 C CA . ILE A 1 201 ? 88.862 -11.073 -80.509 1.00 91.19 201 ILE A CA 1
ATOM 1616 C C . ILE A 1 201 ? 89.799 -11.158 -81.718 1.00 91.19 201 ILE A C 1
ATOM 1618 O O . ILE A 1 201 ? 90.763 -11.918 -81.666 1.00 91.19 201 ILE A O 1
ATOM 1622 N N . ALA A 1 202 ? 89.526 -10.432 -82.804 1.00 89.38 202 ALA A N 1
ATOM 1623 C CA . ALA A 1 202 ? 90.383 -10.408 -83.988 1.00 89.38 202 ALA A CA 1
ATOM 1624 C C . ALA A 1 202 ? 91.760 -9.810 -83.666 1.00 89.38 202 ALA A C 1
ATOM 1626 O O . ALA A 1 202 ? 92.769 -10.438 -83.974 1.00 89.38 202 ALA A O 1
ATOM 1627 N N . GLU A 1 203 ? 91.799 -8.688 -82.948 1.00 88.69 203 GLU A N 1
ATOM 1628 C CA . GLU A 1 203 ? 93.030 -8.069 -82.448 1.00 88.69 203 GLU A CA 1
ATOM 1629 C C . GLU A 1 203 ? 93.791 -9.005 -81.510 1.00 88.69 203 GLU A C 1
ATOM 1631 O O . GLU A 1 203 ? 94.980 -9.233 -81.709 1.00 88.69 203 GLU A O 1
ATOM 1636 N N . ARG A 1 204 ? 93.123 -9.632 -80.529 1.00 88.19 204 ARG A N 1
ATOM 1637 C CA . ARG A 1 204 ? 93.766 -10.646 -79.676 1.00 88.19 204 ARG A CA 1
ATOM 1638 C C . ARG A 1 204 ? 94.281 -11.832 -80.481 1.00 88.19 204 ARG A C 1
ATOM 1640 O O . ARG A 1 204 ? 95.342 -12.349 -80.159 1.00 88.19 204 ARG A O 1
ATOM 1647 N N . ARG A 1 205 ? 93.561 -12.286 -81.514 1.00 86.38 205 ARG A N 1
ATOM 1648 C CA . ARG A 1 205 ? 94.029 -13.350 -82.419 1.00 86.38 205 ARG A CA 1
ATOM 1649 C C . ARG A 1 205 ? 95.266 -12.913 -83.199 1.00 86.38 205 ARG A C 1
ATOM 1651 O O . ARG A 1 205 ? 96.150 -13.738 -83.394 1.00 86.38 205 ARG A O 1
ATOM 1658 N N . GLU A 1 206 ? 95.343 -11.663 -83.647 1.00 84.88 206 GLU A N 1
ATOM 1659 C CA . GLU A 1 206 ? 96.542 -11.112 -84.289 1.00 84.88 206 GLU A CA 1
ATOM 1660 C C . GLU A 1 206 ? 97.705 -10.959 -83.311 1.00 84.88 206 GLU A C 1
ATOM 1662 O O . GLU A 1 206 ? 98.817 -11.354 -83.646 1.00 84.88 206 GLU A O 1
ATOM 1667 N N . GLN A 1 207 ? 97.456 -10.483 -82.090 1.00 84.12 207 GLN A N 1
ATOM 1668 C CA . GLN A 1 207 ? 98.453 -10.429 -81.018 1.00 84.12 207 GLN A CA 1
ATOM 1669 C C . GLN A 1 207 ? 98.974 -11.829 -80.685 1.00 84.12 207 GLN A C 1
ATOM 1671 O O . GLN A 1 207 ? 100.180 -12.032 -80.694 1.00 84.12 207 GLN A O 1
ATOM 1676 N N . LEU A 1 208 ? 98.088 -12.816 -80.512 1.00 81.12 208 LEU A N 1
ATOM 1677 C CA . LEU A 1 208 ? 98.451 -14.226 -80.350 1.00 81.12 208 LEU A CA 1
ATOM 1678 C C . LEU A 1 208 ? 99.271 -14.736 -81.539 1.00 81.12 208 LEU A C 1
ATOM 1680 O O . LEU A 1 208 ? 100.301 -15.358 -81.327 1.00 81.12 208 LEU A O 1
ATOM 1684 N N . LYS A 1 209 ? 98.878 -14.458 -82.791 1.00 80.38 209 LYS A N 1
ATOM 1685 C CA . LYS A 1 209 ? 99.681 -14.821 -83.977 1.00 80.38 209 LYS A CA 1
ATOM 1686 C C . LYS A 1 209 ? 101.060 -14.156 -83.963 1.00 80.38 209 LYS A C 1
ATOM 1688 O O . LYS A 1 209 ? 102.041 -14.803 -84.314 1.00 80.38 209 LYS A O 1
ATOM 1693 N N . ALA A 1 210 ? 101.144 -12.888 -83.571 1.00 78.00 210 ALA A N 1
ATOM 1694 C CA . ALA A 1 210 ? 102.396 -12.151 -83.466 1.00 78.00 210 ALA A CA 1
ATOM 1695 C C . ALA A 1 210 ? 103.277 -12.680 -82.323 1.00 78.00 210 ALA A C 1
ATOM 1697 O O . ALA A 1 210 ? 104.492 -12.747 -82.485 1.00 78.00 210 ALA A O 1
ATOM 1698 N N . GLU A 1 211 ? 102.692 -13.102 -81.200 1.00 73.50 211 GLU A N 1
ATOM 1699 C CA . GLU A 1 211 ? 103.389 -13.784 -80.106 1.00 73.50 211 GLU A CA 1
ATOM 1700 C C . GLU A 1 211 ? 103.860 -15.180 -80.531 1.00 73.50 211 GLU A C 1
ATOM 1702 O O . GLU A 1 211 ? 105.046 -15.462 -80.404 1.00 73.50 211 GLU A O 1
ATOM 1707 N N . TYR A 1 212 ? 103.018 -15.997 -81.174 1.00 64.69 212 TYR A N 1
ATOM 1708 C CA . TYR A 1 212 ? 103.417 -17.271 -81.796 1.00 64.69 212 TYR A CA 1
ATOM 1709 C C . TYR A 1 212 ? 104.538 -17.085 -82.837 1.00 64.69 212 TYR A C 1
ATOM 1711 O O . TYR A 1 212 ? 105.456 -17.899 -82.905 1.00 64.69 212 TYR A O 1
ATOM 1719 N N . SER A 1 213 ? 104.515 -15.996 -83.616 1.00 59.56 213 SER A N 1
ATOM 1720 C CA . SER A 1 213 ? 105.573 -15.649 -84.578 1.00 59.56 213 SER A CA 1
ATOM 1721 C C . SER A 1 213 ? 106.859 -15.131 -83.916 1.00 59.56 213 SER A C 1
ATOM 1723 O O . SER A 1 213 ? 107.913 -15.172 -84.547 1.00 59.56 213 SER A O 1
ATOM 1725 N N . LYS A 1 214 ? 106.796 -14.643 -82.670 1.00 59.31 214 LYS A N 1
ATOM 1726 C CA . LYS A 1 214 ? 107.953 -14.240 -81.847 1.00 59.31 214 LYS A CA 1
ATOM 1727 C C . LYS A 1 214 ? 108.474 -15.378 -80.959 1.00 59.31 214 LYS A C 1
ATOM 1729 O O . LYS A 1 214 ? 109.596 -15.293 -80.469 1.00 59.31 214 LYS A O 1
ATOM 1734 N N . GLN A 1 215 ? 107.689 -16.438 -80.770 1.00 47.94 215 GLN A N 1
ATOM 1735 C CA . GLN A 1 215 ? 107.940 -17.525 -79.821 1.00 47.94 215 GLN A CA 1
ATOM 1736 C C . GLN A 1 215 ? 108.207 -18.881 -80.499 1.00 47.94 215 GLN A C 1
ATOM 1738 O O . GLN A 1 215 ? 108.010 -19.929 -79.890 1.00 47.94 215 GLN A O 1
ATOM 1743 N N . ALA A 1 216 ? 108.714 -18.883 -81.737 1.00 34.22 216 ALA A N 1
ATOM 1744 C CA . ALA A 1 216 ? 109.203 -20.100 -82.386 1.00 34.22 216 ALA A CA 1
ATOM 1745 C C . ALA A 1 216 ? 110.625 -19.928 -82.967 1.00 34.22 216 ALA A C 1
ATOM 1747 O O . ALA A 1 216 ? 110.792 -19.355 -84.046 1.00 34.22 216 ALA A O 1
ATOM 1748 N N . PRO A 1 217 ? 111.664 -20.449 -82.282 1.00 43.62 217 PRO A N 1
ATOM 1749 C CA . PRO A 1 217 ? 112.963 -20.747 -82.865 1.00 43.62 217 PRO A CA 1
ATOM 1750 C C . PRO A 1 217 ? 112.995 -22.161 -83.480 1.00 43.62 217 PRO A C 1
ATOM 1752 O O . PRO A 1 217 ? 112.379 -23.089 -82.974 1.00 43.62 217 PRO A O 1
ATOM 1755 N N . ARG A 1 218 ? 113.828 -22.300 -84.519 1.00 35.75 218 ARG A N 1
ATOM 1756 C CA . ARG A 1 218 ? 114.532 -23.514 -84.986 1.00 35.75 218 ARG A CA 1
ATOM 1757 C C . ARG A 1 218 ? 113.726 -24.780 -85.352 1.00 35.75 218 ARG A C 1
ATOM 1759 O O . ARG A 1 218 ? 113.323 -25.567 -84.511 1.00 35.75 218 ARG A O 1
ATOM 1766 N N . CYS A 1 219 ? 113.837 -25.066 -86.650 1.00 33.94 219 CYS A N 1
ATOM 1767 C CA . CYS A 1 219 ? 114.211 -26.357 -87.242 1.00 33.94 219 CYS A CA 1
ATOM 1768 C C . CYS A 1 219 ? 113.145 -27.440 -87.519 1.00 33.94 219 CYS A C 1
ATOM 1770 O O . CYS A 1 219 ? 112.560 -28.042 -86.632 1.00 33.94 219 CYS A O 1
ATOM 1772 N N . HIS A 1 220 ? 113.130 -27.771 -88.820 1.00 38.66 220 HIS A N 1
ATOM 1773 C CA . HIS A 1 220 ? 112.884 -29.057 -89.486 1.00 38.66 220 HIS A CA 1
ATOM 1774 C C . HIS A 1 220 ? 111.467 -29.427 -89.974 1.00 38.66 220 HIS A C 1
ATOM 1776 O O . HIS A 1 220 ? 110.601 -29.880 -89.238 1.00 38.66 220 HIS A O 1
ATOM 1782 N N . ARG A 1 221 ? 111.325 -29.308 -91.314 1.00 33.72 221 ARG A N 1
ATOM 1783 C CA . ARG A 1 221 ? 110.831 -30.335 -92.271 1.00 33.72 221 ARG A CA 1
ATOM 1784 C C . ARG A 1 221 ? 110.628 -31.710 -91.599 1.00 33.72 221 ARG A C 1
ATOM 1786 O O . ARG A 1 221 ? 111.559 -32.181 -90.964 1.00 33.72 221 ARG A O 1
ATOM 1793 N N . GLN A 1 222 ? 109.536 -32.452 -91.794 1.00 33.03 222 GLN A N 1
ATOM 1794 C CA . GLN A 1 222 ? 108.959 -32.849 -93.083 1.00 33.03 222 GLN A CA 1
ATOM 1795 C C . GLN A 1 222 ? 107.604 -33.568 -92.877 1.00 33.03 222 GLN A C 1
ATOM 1797 O O . GLN A 1 222 ? 107.513 -34.450 -92.034 1.00 33.03 222 GLN A O 1
ATOM 1802 N N . ALA A 1 223 ? 106.658 -33.271 -93.776 1.00 31.55 223 ALA A N 1
ATOM 1803 C CA . ALA A 1 223 ? 105.751 -34.213 -94.457 1.00 31.55 223 ALA A CA 1
ATOM 1804 C C . ALA A 1 223 ? 104.534 -34.846 -93.718 1.00 31.55 223 ALA A C 1
ATOM 1806 O O . ALA A 1 223 ? 104.516 -34.944 -92.497 1.00 31.55 223 ALA A O 1
ATOM 1807 N N . PRO A 1 224 ? 103.469 -35.201 -94.478 1.00 54.19 224 PRO A N 1
ATOM 1808 C CA . PRO A 1 224 ? 102.072 -34.988 -94.088 1.00 54.19 224 PRO A CA 1
ATOM 1809 C C . PRO A 1 224 ? 101.304 -36.273 -93.743 1.00 54.19 224 PRO A C 1
ATOM 1811 O O . PRO A 1 224 ? 101.617 -37.344 -94.256 1.00 54.19 224 PRO A O 1
ATOM 1814 N N . LEU A 1 225 ? 100.219 -36.132 -92.971 1.00 32.97 225 LEU A N 1
ATOM 1815 C CA . LEU A 1 225 ? 99.201 -37.166 -92.764 1.00 32.97 225 LEU A CA 1
ATOM 1816 C C . LEU A 1 225 ? 97.790 -36.536 -92.690 1.00 32.97 225 LEU A C 1
ATOM 1818 O O . LEU A 1 225 ? 97.528 -35.668 -91.861 1.00 32.97 225 LEU A O 1
ATOM 1822 N N . LEU A 1 226 ? 96.899 -36.988 -93.582 1.00 48.06 226 LEU A N 1
ATOM 1823 C CA . LEU A 1 226 ? 95.433 -37.093 -93.378 1.00 48.06 226 LEU A CA 1
ATOM 1824 C C . LEU A 1 226 ? 95.164 -38.193 -92.301 1.00 48.06 226 LEU A C 1
ATOM 1826 O O . LEU A 1 226 ? 96.157 -38.827 -91.935 1.00 48.06 226 LEU A O 1
ATOM 1830 N N . PRO A 1 227 ? 93.936 -38.563 -91.830 1.00 54.59 227 PRO A N 1
ATOM 1831 C CA . PRO A 1 227 ? 92.554 -38.274 -92.289 1.00 54.59 227 PRO A CA 1
ATOM 1832 C C . PRO A 1 227 ? 91.476 -38.169 -91.147 1.00 54.59 227 PRO A C 1
ATOM 1834 O O . PRO A 1 227 ? 91.817 -38.135 -89.971 1.00 54.59 227 PRO A O 1
ATOM 1837 N N . GLY A 1 228 ? 90.176 -38.205 -91.503 1.00 39.06 228 GLY A N 1
ATOM 1838 C CA . GLY A 1 228 ? 89.057 -38.745 -90.682 1.00 39.06 228 GLY A CA 1
ATOM 1839 C C . GLY A 1 228 ? 88.312 -37.736 -89.789 1.00 39.06 228 GLY A C 1
ATOM 1840 O O . GLY A 1 228 ? 88.919 -37.064 -88.971 1.00 39.06 228 GLY A O 1
ATOM 1841 N N . GLU A 1 229 ? 87.037 -37.410 -90.025 1.00 44.44 229 GLU A N 1
ATOM 1842 C CA . GLU A 1 229 ? 85.790 -38.176 -89.794 1.00 44.44 229 GLU A CA 1
ATOM 1843 C C . GLU A 1 229 ? 85.330 -38.330 -88.323 1.00 44.44 229 GLU A C 1
ATOM 1845 O O . GLU A 1 229 ? 85.987 -38.955 -87.503 1.00 44.44 229 GLU A O 1
ATOM 1850 N N . GLN A 1 230 ? 84.097 -37.837 -88.115 1.00 42.97 230 GLN A N 1
ATOM 1851 C CA . GLN A 1 230 ? 82.986 -38.367 -87.303 1.00 42.97 230 GLN A CA 1
ATOM 1852 C C . GLN A 1 230 ? 82.802 -38.040 -85.799 1.00 42.97 230 GLN A C 1
ATOM 1854 O O . GLN A 1 230 ? 83.693 -38.089 -84.961 1.00 42.97 230 GLN A O 1
ATOM 1859 N N . SER A 1 231 ? 81.523 -37.719 -85.534 1.00 51.09 231 SER A N 1
ATOM 1860 C CA . SER A 1 231 ? 80.751 -37.595 -84.279 1.00 51.09 231 SER A CA 1
ATOM 1861 C C . SER A 1 231 ? 80.774 -38.890 -83.434 1.00 51.09 231 SER A C 1
ATOM 1863 O O . SER A 1 231 ? 81.131 -39.923 -84.000 1.00 51.09 231 SER A O 1
ATOM 1865 N N . PRO A 1 232 ? 80.388 -38.916 -82.133 1.00 51.84 232 PRO A N 1
ATOM 1866 C CA . PRO A 1 232 ? 79.008 -38.697 -81.627 1.00 51.84 232 PRO A CA 1
ATOM 1867 C C . PRO A 1 232 ? 78.981 -37.873 -80.303 1.00 51.84 232 PRO A C 1
ATOM 1869 O O . PRO A 1 232 ? 80.019 -37.625 -79.709 1.00 51.84 232 PRO A O 1
ATOM 1872 N N . GLY A 1 233 ? 77.887 -37.274 -79.820 1.00 41.56 233 GLY A N 1
ATOM 1873 C CA . GLY A 1 233 ? 76.706 -37.897 -79.200 1.00 41.56 233 GLY A CA 1
ATOM 1874 C C . GLY A 1 233 ? 76.542 -37.409 -77.731 1.00 41.56 233 GLY A C 1
ATOM 1875 O O . GLY A 1 233 ? 77.541 -37.040 -77.129 1.00 41.56 233 GLY A O 1
ATOM 1876 N N . PRO A 1 234 ? 75.313 -37.341 -77.171 1.00 70.75 234 PRO A N 1
ATOM 1877 C CA . PRO A 1 234 ? 74.851 -36.401 -76.112 1.00 70.75 234 PRO A CA 1
ATOM 1878 C C . PRO A 1 234 ? 74.781 -37.098 -74.707 1.00 70.75 234 PRO A C 1
ATOM 1880 O O . PRO A 1 234 ? 75.357 -38.184 -74.648 1.00 70.75 234 PRO A O 1
ATOM 1883 N N . PRO A 1 235 ? 74.128 -36.635 -73.589 1.00 60.50 235 PRO A N 1
ATOM 1884 C CA . PRO A 1 235 ? 73.001 -35.677 -73.455 1.00 60.50 235 PRO A CA 1
ATOM 1885 C C . PRO A 1 235 ? 72.848 -34.852 -72.132 1.00 60.50 235 PRO A C 1
ATOM 1887 O O . PRO A 1 235 ? 73.667 -34.962 -71.233 1.00 60.50 235 PRO A O 1
ATOM 1890 N N . GLN A 1 236 ? 71.737 -34.075 -72.075 1.00 51.88 236 GLN A N 1
ATOM 1891 C CA . GLN A 1 236 ? 70.818 -33.756 -70.938 1.00 51.88 236 GLN A CA 1
ATOM 1892 C C . GLN A 1 236 ? 71.393 -33.196 -69.616 1.00 51.88 236 GLN A C 1
ATOM 1894 O O . GLN A 1 236 ? 72.503 -33.497 -69.225 1.00 51.88 236 GLN A O 1
ATOM 1899 N N . ALA A 1 237 ? 70.691 -32.469 -68.751 1.00 53.59 237 ALA A N 1
ATOM 1900 C CA . ALA A 1 237 ? 69.444 -31.704 -68.650 1.00 53.59 237 ALA A CA 1
ATOM 1901 C C . ALA A 1 237 ? 69.468 -31.193 -67.185 1.00 53.59 237 ALA A C 1
ATOM 1903 O O . ALA A 1 237 ? 70.123 -31.816 -66.356 1.00 53.59 237 ALA A O 1
ATOM 1904 N N . ASP A 1 238 ? 68.778 -30.113 -66.830 1.00 42.25 238 ASP A N 1
ATOM 1905 C CA . ASP A 1 238 ? 67.575 -30.256 -65.998 1.00 42.25 238 ASP A CA 1
ATOM 1906 C C . ASP A 1 238 ? 66.876 -28.909 -65.796 1.00 42.25 238 ASP A C 1
ATOM 1908 O O . ASP A 1 238 ? 67.478 -27.834 -65.808 1.00 42.25 238 ASP A O 1
ATOM 1912 N N . ALA A 1 239 ? 65.568 -29.026 -65.654 1.00 58.56 239 ALA A N 1
ATOM 1913 C CA . ALA A 1 239 ? 64.576 -27.997 -65.480 1.00 58.56 239 ALA A CA 1
ATOM 1914 C C . ALA A 1 239 ? 64.028 -28.006 -64.042 1.00 58.56 239 ALA A C 1
ATOM 1916 O O . ALA A 1 239 ? 64.284 -28.902 -63.247 1.00 58.56 239 ALA A O 1
ATOM 1917 N N . GLY A 1 240 ? 63.164 -27.031 -63.762 1.00 47.91 240 GLY A N 1
ATOM 1918 C CA . GLY A 1 240 ? 62.245 -27.012 -62.620 1.00 47.91 240 GLY A CA 1
ATOM 1919 C C . GLY A 1 240 ? 62.233 -25.618 -62.007 1.00 47.91 240 GLY A C 1
ATOM 1920 O O . GLY A 1 240 ? 63.217 -25.219 -61.405 1.00 47.91 240 GLY A O 1
ATOM 1921 N N . GLY A 1 241 ? 61.230 -24.767 -62.242 1.00 51.75 241 GLY A N 1
ATOM 1922 C CA . GLY A 1 241 ? 59.810 -24.925 -61.874 1.00 51.75 241 GLY A CA 1
ATOM 1923 C C . GLY A 1 241 ? 59.568 -24.030 -60.639 1.00 51.75 241 GLY A C 1
ATOM 1924 O O . GLY A 1 241 ? 60.473 -23.880 -59.836 1.00 51.75 241 GLY A O 1
ATOM 1925 N N . ARG A 1 242 ? 58.432 -23.389 -60.363 1.00 50.59 242 ARG A N 1
ATOM 1926 C CA . ARG A 1 242 ? 57.051 -23.448 -60.847 1.00 50.59 242 ARG A CA 1
ATOM 1927 C C . ARG A 1 242 ? 56.287 -22.306 -60.121 1.00 50.59 242 ARG A C 1
ATOM 1929 O O . ARG A 1 242 ? 56.716 -21.934 -59.033 1.00 50.59 242 ARG A O 1
ATOM 1936 N N . LEU A 1 243 ? 55.119 -21.943 -60.670 1.00 49.88 243 LEU A N 1
ATOM 1937 C CA . LEU A 1 243 ? 53.992 -21.165 -60.102 1.00 49.88 243 LEU A CA 1
ATOM 1938 C C . LEU A 1 243 ? 54.170 -19.648 -59.936 1.00 49.88 243 LEU A C 1
ATOM 1940 O O . LEU A 1 243 ? 54.935 -19.210 -59.057 1.00 49.88 243 LEU A O 1
#